Protein AF-0000000084518425 (afdb_homodimer)

Organism: Leptomonas pyrrhocoris (NCBI:txid157538)

Structure (mmCIF, N/CA/C/O backbone):
data_AF-0000000084518425-model_v1
#
loop_
_entity.id
_entity.type
_entity.pdbx_description
1 polymer 'Putative COP1-associated protein'
#
loop_
_atom_site.group_PDB
_atom_site.id
_atom_site.type_symbol
_atom_site.label_atom_id
_atom_site.label_alt_id
_atom_site.label_comp_id
_atom_site.label_asym_id
_atom_site.label_entity_id
_atom_site.label_seq_id
_atom_site.pdbx_PDB_ins_code
_atom_site.Cartn_x
_atom_site.Cartn_y
_atom_site.Cartn_z
_atom_site.occupancy
_atom_site.B_iso_or_equiv
_atom_site.auth_seq_id
_atom_site.auth_comp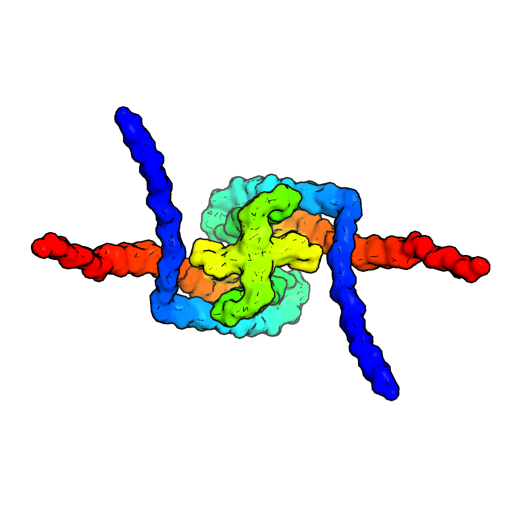_id
_atom_site.auth_asym_id
_atom_site.auth_atom_id
_atom_site.pdbx_PDB_model_num
ATOM 1 N N . MET A 1 1 ? 17.859 14.891 47.188 1 32.34 1 MET A N 1
ATOM 2 C CA . MET A 1 1 ? 18.016 13.875 46.156 1 32.34 1 MET A CA 1
ATOM 3 C C . MET A 1 1 ? 17.266 14.258 44.875 1 32.34 1 MET A C 1
ATOM 5 O O . MET A 1 1 ? 16.047 14.344 44.875 1 32.34 1 MET A O 1
ATOM 9 N N . ASN A 1 2 ? 17.797 15.227 44.094 1 36.03 2 ASN A N 1
ATOM 10 C CA . ASN A 1 2 ? 17.344 15.734 42.812 1 36.03 2 ASN A CA 1
ATOM 11 C C . ASN A 1 2 ? 17.094 14.609 41.812 1 36.03 2 ASN A C 1
ATOM 13 O O . ASN A 1 2 ? 18 13.867 41.438 1 36.03 2 ASN A O 1
ATOM 17 N N . VAL A 1 3 ? 15.984 13.906 41.875 1 38.41 3 VAL A N 1
ATOM 18 C CA . VAL A 1 3 ? 15.539 12.992 40.844 1 38.41 3 VAL A CA 1
ATOM 19 C C . VAL A 1 3 ? 15.781 13.625 39.469 1 38.41 3 VAL A C 1
ATOM 21 O O . VAL A 1 3 ? 15.141 14.617 39.125 1 38.41 3 VAL A O 1
ATOM 24 N N . GLY A 1 4 ? 17.031 13.758 39.062 1 36.16 4 GLY A N 1
ATOM 25 C CA . GLY A 1 4 ? 17.344 14.172 37.688 1 36.16 4 GLY A CA 1
ATOM 26 C C . GLY A 1 4 ? 16.391 13.594 36.656 1 36.16 4 GLY A C 1
ATOM 27 O O . GLY A 1 4 ? 16.141 12.391 36.656 1 36.16 4 GLY A O 1
ATOM 28 N N . ASN A 1 5 ? 15.375 14.281 36.344 1 40.94 5 ASN A N 1
ATOM 29 C CA . ASN A 1 5 ? 14.57 13.977 35.156 1 40.94 5 ASN A CA 1
ATOM 30 C C . ASN A 1 5 ? 15.422 13.453 34 1 40.94 5 ASN A C 1
ATOM 32 O O . ASN A 1 5 ? 16.172 14.203 33.406 1 40.94 5 ASN A O 1
ATOM 36 N N . ALA A 1 6 ? 16.062 12.297 34.219 1 40.22 6 ALA A N 1
ATOM 37 C CA . ALA A 1 6 ? 16.703 11.703 33.062 1 40.22 6 ALA A CA 1
ATOM 38 C C . ALA A 1 6 ? 15.891 11.969 31.797 1 40.22 6 ALA A C 1
ATOM 40 O O . ALA A 1 6 ? 14.797 11.422 31.625 1 40.22 6 ALA A O 1
ATOM 41 N N . ALA A 1 7 ? 15.898 13.141 31.281 1 39.94 7 ALA A N 1
ATOM 42 C CA . ALA A 1 7 ? 15.398 13.5 29.953 1 39.94 7 ALA A CA 1
ATOM 43 C C . ALA A 1 7 ? 15.547 12.328 28.984 1 39.94 7 ALA A C 1
ATOM 45 O O . ALA A 1 7 ? 16.609 11.703 28.922 1 39.94 7 ALA A O 1
A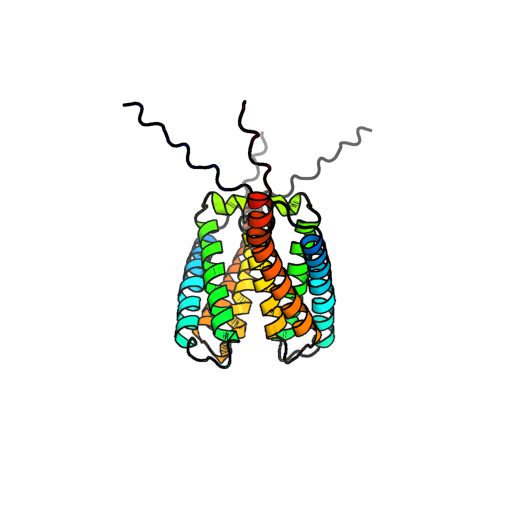TOM 46 N N . ALA A 1 8 ? 14.547 11.508 28.719 1 41.47 8 ALA A N 1
ATOM 47 C CA . ALA A 1 8 ? 14.523 10.492 27.688 1 41.47 8 ALA A CA 1
ATOM 48 C C . ALA A 1 8 ? 15.469 10.852 26.531 1 41.47 8 ALA A C 1
ATOM 50 O O . ALA A 1 8 ? 15.492 12 26.078 1 41.47 8 ALA A O 1
ATOM 51 N N . ALA A 1 9 ? 16.688 10.234 26.453 1 42.03 9 ALA A N 1
ATOM 52 C CA . ALA A 1 9 ? 17.594 10.398 25.328 1 42.03 9 ALA A CA 1
ATOM 53 C C . ALA A 1 9 ? 16.828 10.719 24.047 1 42.03 9 ALA A C 1
ATOM 55 O O . ALA A 1 9 ? 15.773 10.133 23.781 1 42.03 9 ALA A O 1
ATOM 56 N N . PRO A 1 10 ? 16.922 11.891 23.5 1 42.72 10 PRO A N 1
ATOM 57 C CA . PRO A 1 10 ? 16.219 12.242 22.266 1 42.72 10 PRO A CA 1
ATOM 58 C C . PRO A 1 10 ? 16.094 11.07 21.297 1 42.72 10 PRO A C 1
ATOM 60 O O . PRO A 1 10 ? 17.047 10.281 21.156 1 42.72 10 PRO A O 1
ATOM 63 N N . ALA A 1 11 ? 14.969 10.469 21.062 1 45.22 11 ALA A N 1
ATOM 64 C CA . ALA A 1 11 ? 14.742 9.516 19.984 1 45.22 11 ALA A CA 1
ATOM 65 C C . ALA A 1 11 ? 15.758 9.711 18.859 1 45.22 11 ALA A C 1
ATOM 67 O O . ALA A 1 11 ? 16.016 10.844 18.438 1 45.22 11 ALA A O 1
ATOM 68 N N . ALA A 1 12 ? 16.812 9.023 18.703 1 46.03 12 ALA A N 1
ATOM 69 C CA . ALA A 1 12 ? 17.906 9.094 17.734 1 46.03 12 ALA A CA 1
ATOM 70 C C . ALA A 1 12 ? 17.422 9.648 16.406 1 46.03 12 ALA A C 1
ATOM 72 O O . ALA A 1 12 ? 16.406 9.188 15.867 1 46.03 12 ALA A O 1
ATOM 73 N N . ALA A 1 13 ? 17.547 10.867 16.047 1 51.75 13 ALA A N 1
ATOM 74 C CA . ALA A 1 13 ? 17.25 11.625 14.844 1 51.75 13 ALA A CA 1
ATOM 75 C C . ALA A 1 13 ? 17.547 10.805 13.594 1 51.75 13 ALA A C 1
ATOM 77 O O . ALA A 1 13 ? 18.547 10.086 13.539 1 51.75 13 ALA A O 1
ATOM 78 N N . PRO A 1 14 ? 16.516 10.344 12.773 1 56.84 14 PRO A N 1
ATOM 79 C CA . PRO A 1 14 ? 16.828 9.602 11.555 1 56.84 14 PRO A CA 1
ATOM 80 C C . PRO A 1 14 ? 18.062 10.141 10.828 1 56.84 14 PRO A C 1
ATOM 82 O O . PRO A 1 14 ? 18.25 11.359 10.75 1 56.84 14 PRO A O 1
ATOM 85 N N . GLN A 1 15 ? 19.094 9.32 10.758 1 66.5 15 GLN A N 1
ATOM 86 C CA . GLN A 1 15 ? 20.359 9.648 10.102 1 66.5 15 GLN A CA 1
ATOM 87 C C . GLN A 1 15 ? 20.156 9.891 8.609 1 66.5 15 GLN A C 1
ATOM 89 O O . GLN A 1 15 ? 19.234 9.336 8.008 1 66.5 15 GLN A O 1
ATOM 94 N N . GLU A 1 16 ? 20.812 10.883 8.062 1 81.81 16 GLU A N 1
ATOM 95 C CA . GLU A 1 16 ? 20.797 11.141 6.625 1 81.81 16 GLU A CA 1
ATOM 96 C C . GLU A 1 16 ? 21.281 9.922 5.844 1 81.81 16 GLU A C 1
ATOM 98 O O . GLU A 1 16 ? 22.219 9.234 6.277 1 81.81 16 GLU A O 1
ATOM 103 N N . ARG A 1 17 ? 20.688 9.562 4.75 1 85 17 ARG A N 1
ATOM 104 C CA . ARG A 1 17 ? 21.062 8.445 3.885 1 85 17 ARG A CA 1
ATOM 105 C C . ARG A 1 17 ? 22.422 8.672 3.252 1 85 17 ARG A C 1
ATOM 107 O O . ARG A 1 17 ? 22.781 9.805 2.908 1 85 17 ARG A O 1
ATOM 114 N N . SER A 1 18 ? 23.094 7.633 3.113 1 90.06 18 SER A N 1
ATOM 115 C CA . SER A 1 18 ? 24.344 7.691 2.348 1 90.06 18 SER A CA 1
ATOM 116 C C . SER A 1 18 ? 24.062 7.996 0.878 1 90.06 18 SER A C 1
ATOM 118 O O . SER A 1 18 ? 22.953 7.797 0.392 1 90.06 18 SER A O 1
ATOM 120 N N . ARG A 1 19 ? 25.094 8.445 0.246 1 91.56 19 ARG A N 1
ATOM 121 C CA . ARG A 1 19 ? 24.969 8.773 -1.171 1 91.56 19 ARG A CA 1
ATOM 122 C C . ARG A 1 19 ? 24.594 7.535 -1.988 1 91.56 19 ARG A C 1
ATOM 124 O O . ARG A 1 19 ? 23.797 7.621 -2.922 1 91.56 19 ARG A O 1
ATOM 131 N N . VAL A 1 20 ? 25.203 6.41 -1.72 1 93.5 20 VAL A N 1
ATOM 132 C CA . VAL A 1 20 ? 24.969 5.176 -2.459 1 93.5 20 VAL A CA 1
ATOM 133 C C . VAL A 1 20 ? 23.5 4.758 -2.318 1 93.5 20 VAL A C 1
ATOM 135 O O . VAL A 1 20 ? 22.844 4.422 -3.309 1 93.5 20 VAL A O 1
ATOM 138 N N . VAL A 1 21 ? 23.031 4.863 -1.122 1 95.25 21 VAL A N 1
ATOM 139 C CA . VAL A 1 21 ? 21.656 4.434 -0.877 1 95.25 21 VAL A CA 1
ATOM 140 C C . VAL A 1 21 ? 20.688 5.402 -1.539 1 95.25 21 VAL A C 1
ATOM 142 O O . VAL A 1 21 ? 19.641 4.992 -2.061 1 95.25 21 VAL A O 1
ATOM 145 N N . ARG A 1 22 ? 21.047 6.66 -1.58 1 95.19 22 ARG A N 1
ATOM 146 C CA . ARG A 1 22 ? 20.203 7.641 -2.264 1 95.19 22 ARG A CA 1
ATOM 147 C C . ARG A 1 22 ? 20.078 7.312 -3.746 1 95.19 22 ARG A C 1
ATOM 149 O O . ARG A 1 22 ? 18.984 7.367 -4.309 1 95.19 22 ARG A O 1
ATOM 156 N N . ILE A 1 23 ? 21.141 6.996 -4.312 1 97.12 23 ILE A N 1
ATOM 157 C CA . ILE A 1 23 ? 21.141 6.656 -5.73 1 97.12 23 ILE A CA 1
ATOM 158 C C . ILE A 1 23 ? 20.359 5.363 -5.953 1 97.12 23 ILE A C 1
ATOM 160 O O . ILE A 1 23 ? 19.578 5.258 -6.902 1 97.12 23 ILE A O 1
ATOM 164 N N . LEU A 1 24 ? 20.516 4.375 -5.047 1 98.06 24 LEU A N 1
ATOM 165 C CA . LEU A 1 24 ? 19.797 3.111 -5.156 1 98.06 24 LEU A CA 1
ATOM 166 C C . LEU A 1 24 ? 18.281 3.338 -5.098 1 98.06 24 LEU A C 1
ATOM 168 O O . LEU A 1 24 ? 17.531 2.719 -5.852 1 98.06 24 LEU A O 1
ATOM 172 N N . VAL A 1 25 ? 17.953 4.207 -4.262 1 98 25 VAL A N 1
ATOM 173 C CA . VAL A 1 25 ? 16.516 4.473 -4.09 1 98 25 VAL A CA 1
ATOM 174 C C . VAL A 1 25 ? 15.977 5.184 -5.328 1 98 25 VAL A C 1
ATOM 176 O O . VAL A 1 25 ? 14.883 4.863 -5.809 1 98 25 VAL A O 1
ATOM 179 N N . LEU A 1 26 ? 16.703 6.109 -5.859 1 98 26 LEU A N 1
ATOM 180 C CA . LEU A 1 26 ? 16.281 6.809 -7.066 1 98 26 LEU A CA 1
ATOM 181 C C . LEU A 1 26 ? 16.156 5.844 -8.242 1 98 26 LEU A C 1
ATOM 183 O O . LEU A 1 26 ? 15.188 5.91 -9 1 98 26 LEU A O 1
ATOM 187 N N . VAL A 1 27 ? 17.062 4.996 -8.383 1 98.56 27 VAL A N 1
ATOM 188 C CA . VAL A 1 27 ? 17.016 3.982 -9.43 1 98.56 27 VAL A CA 1
ATOM 189 C C . VAL A 1 27 ? 15.82 3.068 -9.211 1 98.56 27 VAL A C 1
ATOM 191 O O . VAL A 1 27 ? 15.141 2.688 -10.172 1 98.56 27 VAL A O 1
ATOM 194 N N . ASP A 1 28 ? 15.594 2.744 -7.957 1 98.75 28 ASP A N 1
ATOM 195 C CA . ASP A 1 28 ? 14.453 1.887 -7.625 1 98.75 28 ASP A CA 1
ATOM 196 C C . ASP A 1 28 ? 13.141 2.51 -8.094 1 98.75 28 ASP A C 1
ATOM 198 O O . ASP A 1 28 ? 12.258 1.809 -8.586 1 98.75 28 ASP A O 1
ATOM 202 N N . CYS A 1 29 ? 13.008 3.818 -7.914 1 98.56 29 CYS A N 1
ATOM 203 C CA . CYS A 1 29 ? 11.82 4.523 -8.383 1 98.56 29 CYS A CA 1
ATOM 204 C C . CYS A 1 29 ? 11.602 4.297 -9.875 1 98.56 29 CYS A C 1
ATOM 206 O O . CYS A 1 29 ? 10.516 3.908 -10.297 1 98.56 29 CYS A O 1
ATOM 208 N N . ALA A 1 30 ? 12.625 4.461 -10.602 1 98.56 30 ALA A N 1
ATOM 209 C CA . ALA A 1 30 ? 12.555 4.289 -12.055 1 98.56 30 ALA A CA 1
ATOM 210 C C . ALA A 1 30 ? 12.273 2.834 -12.422 1 98.56 30 ALA A C 1
ATOM 212 O O . ALA A 1 30 ? 11.461 2.557 -13.305 1 98.56 30 ALA A O 1
ATOM 213 N N . VAL A 1 31 ? 12.914 1.944 -11.773 1 98.56 31 VAL A N 1
ATOM 214 C CA . VAL A 1 31 ? 12.773 0.517 -12.039 1 98.56 31 VAL A CA 1
ATOM 215 C C . VAL A 1 31 ? 11.328 0.08 -11.805 1 98.56 31 VAL A C 1
ATOM 217 O O . VAL A 1 31 ? 10.742 -0.614 -12.641 1 98.56 31 VAL A O 1
ATOM 220 N N . LEU A 1 32 ? 10.758 0.517 -10.711 1 98.5 32 LEU A N 1
ATOM 221 C CA . LEU A 1 32 ? 9.391 0.116 -10.398 1 98.5 32 LEU A CA 1
ATOM 222 C C . LEU A 1 32 ? 8.422 0.629 -11.453 1 98.5 32 LEU A C 1
ATOM 224 O O . LEU A 1 32 ? 7.555 -0.114 -11.914 1 98.5 32 LEU A O 1
ATOM 228 N N . VAL A 1 33 ? 8.602 1.804 -11.914 1 98.12 33 VAL A N 1
ATOM 229 C CA . VAL A 1 33 ? 7.676 2.406 -12.867 1 98.12 33 VAL A CA 1
ATOM 230 C C . VAL A 1 33 ? 7.879 1.781 -14.242 1 98.12 33 VAL A C 1
ATOM 232 O O . VAL A 1 33 ? 6.918 1.336 -14.875 1 98.12 33 VAL A O 1
ATOM 235 N N . ILE A 1 34 ? 9.133 1.699 -14.68 1 98.06 34 ILE A N 1
ATOM 236 C CA . ILE A 1 34 ? 9.438 1.24 -16.031 1 98.06 34 ILE A CA 1
ATOM 237 C C . ILE A 1 34 ? 9.164 -0.258 -16.141 1 98.06 34 ILE A C 1
ATOM 239 O O . ILE A 1 34 ? 8.461 -0.701 -17.047 1 98.06 34 ILE A O 1
ATOM 243 N N . PHE A 1 35 ? 9.648 -1.039 -15.195 1 97.19 35 PHE A N 1
ATOM 244 C CA . PHE A 1 35 ? 9.477 -2.484 -15.258 1 97.19 35 PHE A CA 1
ATOM 245 C C . PHE A 1 35 ? 8.016 -2.865 -15.008 1 97.19 35 PHE A C 1
ATOM 247 O O . PHE A 1 35 ? 7.52 -3.836 -15.57 1 97.19 35 PHE A O 1
ATOM 254 N N . GLY A 1 36 ? 7.375 -2.125 -14.102 1 95.56 36 GLY A N 1
ATOM 255 C CA . GLY A 1 36 ? 5.945 -2.342 -13.938 1 95.56 36 GLY A CA 1
ATOM 256 C C . GLY A 1 36 ? 5.156 -2.1 -15.211 1 95.56 36 GLY A C 1
ATOM 257 O O . GLY A 1 36 ? 4.277 -2.891 -15.555 1 95.56 36 GLY A O 1
ATOM 258 N N . PHE A 1 37 ? 5.5 -1.09 -15.883 1 95.12 37 PHE A N 1
ATOM 259 C CA . PHE A 1 37 ? 4.812 -0.743 -17.125 1 95.12 37 PHE A CA 1
ATOM 260 C C . PHE A 1 37 ? 5.051 -1.806 -18.188 1 95.12 37 PHE A C 1
ATOM 262 O O . PHE A 1 37 ? 4.125 -2.195 -18.906 1 95.12 37 PHE A O 1
ATOM 269 N N . ILE A 1 38 ? 6.203 -2.23 -18.344 1 94.38 38 ILE A N 1
ATOM 270 C CA . ILE A 1 38 ? 6.535 -3.27 -19.312 1 94.38 38 ILE A CA 1
ATOM 271 C C . ILE A 1 38 ? 5.766 -4.547 -18.984 1 94.38 38 ILE A C 1
ATOM 273 O O . ILE A 1 38 ? 5.203 -5.188 -19.875 1 94.38 38 ILE A O 1
ATOM 277 N N . ALA A 1 39 ? 5.797 -4.875 -17.656 1 91.62 39 ALA A N 1
ATOM 278 C CA . ALA A 1 39 ? 5.047 -6.055 -17.234 1 91.62 39 ALA A CA 1
ATOM 279 C C . ALA A 1 39 ? 3.562 -5.906 -17.547 1 91.62 39 ALA A C 1
ATOM 281 O O . ALA A 1 39 ? 2.898 -6.879 -17.922 1 91.62 39 ALA A O 1
ATOM 282 N N . PHE A 1 40 ? 3.109 -4.754 -17.453 1 90.25 40 PHE A N 1
ATOM 283 C CA . PHE A 1 40 ? 1.702 -4.484 -17.734 1 90.25 40 PHE A CA 1
ATOM 284 C C . PHE A 1 40 ? 1.396 -4.656 -19.219 1 90.25 40 PHE A C 1
ATOM 286 O O . PHE A 1 40 ? 0.474 -5.387 -19.578 1 90.25 40 PHE A O 1
ATOM 293 N N . ILE A 1 41 ? 2.113 -4.066 -20.062 1 89.38 41 ILE A N 1
ATOM 294 C CA . ILE A 1 41 ? 1.878 -4.09 -21.5 1 89.38 41 ILE A CA 1
ATOM 295 C C . ILE A 1 41 ? 2.043 -5.516 -22.031 1 89.38 41 ILE A C 1
ATOM 297 O O . ILE A 1 41 ? 1.296 -5.945 -22.906 1 89.38 41 ILE A O 1
ATOM 301 N N . GLY A 1 42 ? 3 -6.203 -21.5 1 86.75 42 GLY A N 1
ATOM 302 C CA . GLY A 1 42 ? 3.285 -7.555 -21.953 1 86.75 42 GLY A CA 1
ATOM 303 C C . GLY A 1 42 ? 2.203 -8.547 -21.578 1 86.75 42 GLY A C 1
ATOM 304 O O . GLY A 1 42 ? 2.145 -9.648 -22.141 1 86.75 42 GLY A O 1
ATOM 305 N N . ASN A 1 43 ? 1.372 -8.133 -20.594 1 82.31 43 ASN A N 1
ATOM 306 C CA . ASN A 1 43 ? 0.369 -9.086 -20.109 1 82.31 43 ASN A CA 1
ATOM 307 C C . ASN A 1 43 ? -1.039 -8.5 -20.203 1 82.31 43 ASN A C 1
ATOM 309 O O . ASN A 1 43 ? -1.962 -8.992 -19.547 1 82.31 43 ASN A O 1
ATOM 313 N N . LEU A 1 44 ? -1.173 -7.477 -20.906 1 75.06 44 LEU A N 1
ATOM 314 C CA . LEU A 1 44 ? -2.441 -6.77 -21.031 1 75.06 44 LEU A CA 1
ATOM 315 C C . LEU A 1 44 ? -3.494 -7.656 -21.703 1 75.06 44 LEU A C 1
ATOM 317 O O . LEU A 1 44 ? -4.672 -7.594 -21.344 1 75.06 44 LEU A O 1
ATOM 321 N N . LEU A 1 45 ? -3.012 -8.516 -22.469 1 68.75 45 LEU A N 1
ATOM 322 C CA . LEU A 1 45 ? -3.951 -9.289 -23.266 1 68.75 45 LEU A CA 1
ATOM 323 C C . LEU A 1 45 ? -4.297 -10.602 -22.578 1 68.75 45 LEU A C 1
ATOM 325 O O . LEU A 1 45 ? -5.078 -11.398 -23.109 1 68.75 45 LEU A O 1
ATOM 329 N N . ASN A 1 46 ? -3.648 -10.828 -21.531 1 68.25 46 ASN A N 1
ATOM 330 C CA . ASN A 1 46 ? -4.043 -12.023 -20.797 1 68.25 46 ASN A CA 1
ATOM 331 C C . ASN A 1 46 ? -5.316 -11.797 -19.984 1 68.25 46 ASN A C 1
ATOM 333 O O . ASN A 1 46 ? -5.289 -11.836 -18.75 1 68.25 46 ASN A O 1
ATOM 337 N N . PHE A 1 47 ? -6.402 -11.68 -20.625 1 61.06 47 PHE A N 1
ATOM 338 C CA . PHE A 1 47 ? -7.691 -11.273 -20.094 1 61.06 47 PHE A CA 1
ATOM 339 C C . PHE A 1 47 ? -8.18 -12.266 -19.047 1 61.06 47 PHE A C 1
ATOM 341 O O . PHE A 1 47 ? -8.922 -11.906 -18.125 1 61.06 47 PHE A O 1
ATOM 348 N N . PHE A 1 48 ? -7.719 -13.461 -19.172 1 63.12 48 PHE A N 1
ATOM 349 C CA . PHE A 1 48 ? -8.289 -14.477 -18.297 1 63.12 48 PHE A CA 1
ATOM 350 C C . PHE A 1 48 ? -7.57 -14.5 -16.953 1 63.12 48 PHE A C 1
ATOM 352 O O . PHE A 1 48 ? -8.086 -15.047 -15.977 1 63.12 48 PHE A O 1
ATOM 359 N N . ASP A 1 49 ? -6.414 -14 -16.875 1 69.69 49 ASP A N 1
ATOM 360 C CA . ASP A 1 49 ? -5.715 -13.891 -15.602 1 69.69 49 ASP A CA 1
ATOM 361 C C . ASP A 1 49 ? -5.285 -12.445 -15.336 1 69.69 49 ASP A C 1
ATOM 363 O O . ASP A 1 49 ? -4.242 -12 -15.82 1 69.69 49 ASP A O 1
ATOM 367 N N . LEU A 1 50 ? -6.152 -11.742 -14.609 1 73.25 50 LEU A N 1
ATOM 368 C CA . LEU A 1 50 ? -5.938 -10.312 -14.391 1 73.25 50 LEU A CA 1
ATOM 369 C C . LEU A 1 50 ? -4.992 -10.078 -13.219 1 73.25 50 LEU A C 1
ATOM 371 O O . LEU A 1 50 ? -4.676 -8.93 -12.891 1 73.25 50 LEU A O 1
ATOM 375 N N . THR A 1 51 ? -4.438 -11.133 -12.789 1 76.38 51 THR A N 1
ATOM 376 C CA . THR A 1 51 ? -3.576 -10.992 -11.617 1 76.38 51 THR A CA 1
ATOM 377 C C . THR A 1 51 ? -2.303 -10.227 -11.969 1 76.38 51 THR A C 1
ATOM 379 O O . THR A 1 51 ? -1.943 -9.266 -11.289 1 76.38 51 THR A O 1
ATOM 382 N N . VAL A 1 52 ? -1.755 -10.547 -13.141 1 82.19 52 VAL A N 1
ATOM 383 C CA . VAL A 1 52 ? -0.469 -9.969 -13.516 1 82.19 52 VAL A CA 1
ATOM 384 C C . VAL A 1 52 ? -0.651 -8.508 -13.891 1 82.19 52 VAL A C 1
ATOM 386 O O . VAL A 1 52 ? 0.032 -7.629 -13.352 1 82.19 52 VAL A O 1
ATOM 389 N N . PRO A 1 53 ? -1.604 -8.211 -14.711 1 85.06 53 PRO A N 1
ATOM 390 C CA . PRO A 1 53 ? -1.749 -6.797 -15.062 1 85.06 53 PRO A CA 1
ATOM 391 C C . PRO A 1 53 ? -2.113 -5.926 -13.859 1 85.06 53 PRO A C 1
ATOM 393 O O . PRO A 1 53 ? -1.681 -4.773 -13.773 1 85.06 53 PRO A O 1
ATOM 396 N N . VAL A 1 54 ? -2.859 -6.441 -13.023 1 84.56 54 VAL A N 1
ATOM 397 C CA . VAL A 1 54 ? -3.275 -5.672 -11.852 1 84.56 54 VAL A CA 1
ATOM 398 C C . VAL A 1 54 ? -2.07 -5.395 -10.961 1 84.56 54 VAL A C 1
ATOM 400 O O . VAL A 1 54 ? -1.832 -4.25 -10.562 1 84.56 54 VAL A O 1
ATOM 403 N N . LEU A 1 55 ? -1.315 -6.348 -10.688 1 87.94 55 LEU A N 1
ATOM 404 C CA . LEU A 1 55 ? -0.148 -6.168 -9.828 1 87.94 55 LEU A CA 1
ATOM 405 C C . LEU A 1 55 ? 0.89 -5.277 -10.5 1 87.94 55 LEU A C 1
ATOM 407 O O . LEU A 1 55 ? 1.59 -4.516 -9.836 1 87.94 55 LEU A O 1
ATOM 411 N N . ALA A 1 56 ? 0.91 -5.395 -11.812 1 91.62 56 ALA A N 1
ATOM 412 C CA . ALA A 1 56 ? 1.824 -4.543 -12.57 1 91.62 56 ALA A CA 1
ATOM 413 C C . ALA A 1 56 ? 1.42 -3.076 -12.469 1 91.62 56 ALA A C 1
ATOM 415 O O . ALA A 1 56 ? 2.275 -2.197 -12.336 1 91.62 56 ALA A O 1
ATOM 416 N N . ILE A 1 57 ? 0.153 -2.861 -12.547 1 92.75 57 ILE A N 1
ATOM 417 C CA . ILE A 1 57 ? -0.341 -1.499 -12.383 1 92.75 57 ILE A CA 1
ATOM 418 C C . ILE A 1 57 ? 0.004 -0.986 -10.984 1 92.75 57 ILE A C 1
ATOM 420 O O . ILE A 1 57 ? 0.416 0.165 -10.828 1 92.75 57 ILE A O 1
ATOM 424 N N . TYR A 1 58 ? -0.198 -1.778 -10.023 1 94.88 58 TYR A N 1
ATOM 425 C CA . TYR A 1 58 ? 0.148 -1.387 -8.656 1 94.88 58 TYR A CA 1
ATOM 426 C C . TYR A 1 58 ? 1.625 -1.026 -8.555 1 94.88 58 TYR A C 1
ATOM 428 O O . TYR A 1 58 ? 1.984 -0.032 -7.918 1 94.88 58 TYR A O 1
ATOM 436 N N . MET A 1 59 ? 2.439 -1.851 -9.133 1 95.81 59 MET A N 1
ATOM 437 C CA . MET A 1 59 ? 3.871 -1.57 -9.102 1 95.81 59 MET A CA 1
ATOM 438 C C . MET A 1 59 ? 4.168 -0.193 -9.688 1 95.81 59 MET A C 1
ATOM 440 O O . MET A 1 59 ? 4.977 0.557 -9.133 1 95.81 59 MET A O 1
ATOM 444 N N . CYS A 1 60 ? 3.477 0.18 -10.766 1 96.56 60 CYS A N 1
ATOM 445 C CA . CYS A 1 60 ? 3.656 1.481 -11.398 1 96.56 60 CYS A CA 1
ATOM 446 C C . CYS A 1 60 ? 3.188 2.604 -10.477 1 96.56 60 CYS A C 1
ATOM 448 O O . CYS A 1 60 ? 3.924 3.561 -10.234 1 96.56 60 CYS A O 1
ATOM 450 N N . ILE A 1 61 ? 2.035 2.455 -9.969 1 96.56 61 ILE A N 1
ATOM 451 C CA . ILE A 1 61 ? 1.439 3.479 -9.117 1 96.56 61 ILE A CA 1
ATOM 452 C C . ILE A 1 61 ? 2.303 3.686 -7.879 1 96.56 61 ILE A C 1
ATOM 454 O O . ILE A 1 61 ? 2.631 4.82 -7.523 1 96.56 61 ILE A O 1
ATOM 458 N N . PHE A 1 62 ? 2.73 2.645 -7.258 1 97.69 62 PHE A N 1
ATOM 459 C CA . PHE A 1 62 ? 3.533 2.746 -6.047 1 97.69 62 PHE A CA 1
ATOM 460 C C . PHE A 1 62 ? 4.918 3.303 -6.359 1 97.69 62 PHE A C 1
ATOM 462 O O . PHE A 1 62 ? 5.504 4.02 -5.547 1 97.69 62 PHE A O 1
ATOM 469 N N . GLY A 1 63 ? 5.438 2.947 -7.551 1 98.31 63 GLY A N 1
ATOM 470 C CA . GLY A 1 63 ? 6.664 3.586 -7.996 1 98.31 63 GLY A CA 1
ATOM 471 C C . GLY A 1 63 ? 6.543 5.09 -8.133 1 98.31 63 GLY A C 1
ATOM 472 O O . GLY A 1 63 ? 7.457 5.828 -7.762 1 98.31 63 GLY A O 1
ATOM 473 N N . LEU A 1 64 ? 5.445 5.539 -8.625 1 98 64 LEU A N 1
ATOM 474 C CA . LEU A 1 64 ? 5.195 6.969 -8.781 1 98 64 LEU A CA 1
ATOM 475 C C . LEU A 1 64 ? 5.051 7.648 -7.426 1 98 64 LEU A C 1
ATOM 477 O O . LEU A 1 64 ? 5.527 8.766 -7.234 1 98 64 LEU A O 1
ATOM 481 N N . VAL A 1 65 ? 4.355 7.008 -6.504 1 97.56 65 VAL A N 1
ATOM 482 C CA . VAL A 1 65 ? 4.23 7.535 -5.148 1 97.56 65 VAL A CA 1
ATOM 483 C C . VAL A 1 65 ? 5.617 7.684 -4.523 1 97.56 65 VAL A C 1
ATOM 485 O O . VAL A 1 65 ? 5.934 8.719 -3.938 1 97.56 65 VAL A O 1
ATOM 488 N N . LEU A 1 66 ? 6.441 6.664 -4.668 1 98.44 66 LEU A N 1
ATOM 489 C CA . LEU A 1 66 ? 7.797 6.719 -4.141 1 98.44 66 LEU A CA 1
ATOM 490 C C . LEU A 1 66 ? 8.594 7.836 -4.797 1 98.44 66 LEU A C 1
ATOM 492 O O . LEU A 1 66 ? 9.352 8.539 -4.129 1 98.44 66 LEU A O 1
ATOM 496 N N . THR A 1 67 ? 8.391 8.016 -6.098 1 98.19 67 THR A N 1
ATOM 497 C CA . THR A 1 67 ? 9.047 9.094 -6.828 1 98.19 67 THR A CA 1
ATOM 498 C C . THR A 1 67 ? 8.648 10.453 -6.27 1 98.19 67 THR A C 1
ATOM 500 O O . THR A 1 67 ? 9.5 11.32 -6.051 1 98.19 67 THR A O 1
ATOM 503 N N . SER A 1 68 ? 7.395 10.578 -6.027 1 97.62 68 SER A N 1
ATOM 504 C CA . SER A 1 68 ? 6.906 11.844 -5.492 1 97.62 68 SER A CA 1
ATOM 505 C C . SER A 1 68 ? 7.535 12.156 -4.137 1 97.62 68 SER A C 1
ATOM 507 O O . SER A 1 68 ? 7.816 13.312 -3.828 1 97.62 68 SER A O 1
ATOM 509 N N . CYS A 1 69 ? 7.773 11.164 -3.379 1 97.38 69 CYS A N 1
ATOM 510 C CA . CYS A 1 69 ? 8.375 11.352 -2.062 1 97.38 69 CYS A CA 1
ATOM 511 C C . CYS A 1 69 ? 9.859 11.656 -2.18 1 97.38 69 CYS A C 1
ATOM 513 O O . CYS A 1 69 ? 10.383 12.516 -1.464 1 97.38 69 CYS A O 1
ATOM 515 N N . GLU A 1 70 ? 10.492 11.008 -3.061 1 96.56 70 GLU A N 1
ATOM 516 C CA . GLU A 1 70 ? 11.922 11.227 -3.264 1 96.56 70 GLU A CA 1
ATOM 517 C C . GLU A 1 70 ? 12.195 12.617 -3.816 1 96.56 70 GLU A C 1
ATOM 519 O O . GLU A 1 70 ? 13.242 13.203 -3.547 1 96.56 70 GLU A O 1
ATOM 524 N N . MET A 1 71 ? 11.289 13.062 -4.57 1 96.31 71 MET A N 1
ATOM 525 C CA . MET A 1 71 ? 11.414 14.406 -5.121 1 96.31 71 MET A CA 1
ATOM 526 C C . MET A 1 71 ? 10.93 15.453 -4.121 1 96.31 71 MET A C 1
ATOM 528 O O . MET A 1 71 ? 11 16.656 -4.391 1 96.31 71 MET A O 1
ATOM 532 N N . ASN A 1 72 ? 10.492 15.07 -3.072 1 95.38 72 ASN A N 1
ATOM 533 C CA . ASN A 1 72 ? 10.047 15.93 -1.98 1 95.38 72 ASN A CA 1
ATOM 534 C C . ASN A 1 72 ? 8.945 16.875 -2.43 1 95.38 72 ASN A C 1
ATOM 536 O O . ASN A 1 72 ? 8.977 18.078 -2.113 1 95.38 72 ASN A O 1
ATOM 540 N N . LEU A 1 73 ? 8.062 16.281 -3.174 1 95.81 73 LEU A N 1
ATOM 541 C CA . LEU A 1 73 ? 6.906 17.109 -3.537 1 95.81 73 LEU A CA 1
ATOM 542 C C . LEU A 1 73 ? 6.07 17.438 -2.309 1 95.81 73 LEU A C 1
ATOM 544 O O . LEU A 1 73 ? 5.898 16.609 -1.421 1 95.81 73 LEU A O 1
ATOM 548 N N . ALA A 1 74 ? 5.516 18.672 -2.189 1 94.62 74 ALA A N 1
ATOM 549 C CA . ALA A 1 74 ? 4.75 19.141 -1.04 1 94.62 74 ALA A CA 1
ATOM 550 C C . ALA A 1 74 ? 3.598 18.188 -0.724 1 94.62 74 ALA A C 1
ATOM 552 O O . ALA A 1 74 ? 3.391 17.812 0.433 1 94.62 74 ALA A O 1
ATOM 553 N N . ALA A 1 75 ? 2.867 17.719 -1.698 1 94.94 75 ALA A N 1
ATOM 554 C CA . ALA A 1 75 ? 1.73 16.812 -1.525 1 94.94 75 ALA A CA 1
ATOM 555 C C . ALA A 1 75 ? 2.172 15.484 -0.912 1 94.94 75 ALA A C 1
ATOM 557 O O . ALA A 1 75 ? 1.422 14.867 -0.155 1 94.94 75 ALA A O 1
ATOM 558 N N . SER A 1 76 ? 3.404 15.086 -1.169 1 96.44 76 SER A N 1
ATOM 559 C CA . SER A 1 76 ? 3.861 13.789 -0.682 1 96.44 76 SER A CA 1
ATOM 560 C C . SER A 1 76 ? 4.074 13.812 0.828 1 96.44 76 SER A C 1
ATOM 562 O O . SER A 1 76 ? 3.861 12.805 1.504 1 96.44 76 SER A O 1
ATOM 564 N N . LYS A 1 77 ? 4.422 14.961 1.336 1 95.38 77 LYS A N 1
ATOM 565 C CA . LYS A 1 77 ? 4.629 15.078 2.777 1 95.38 77 LYS A CA 1
ATOM 566 C C . LYS A 1 77 ? 3.301 15.055 3.527 1 95.38 77 LYS A C 1
ATOM 568 O O . LYS A 1 77 ? 3.215 14.516 4.633 1 95.38 77 LYS A O 1
ATOM 573 N N . THR A 1 78 ? 2.357 15.586 2.91 1 95.06 78 THR A N 1
ATOM 574 C CA . THR A 1 78 ? 1.032 15.672 3.514 1 95.06 78 THR A CA 1
ATOM 575 C C . THR A 1 78 ? 0.327 14.32 3.463 1 95.06 78 THR A C 1
ATOM 577 O O . THR A 1 78 ? -0.309 13.914 4.438 1 95.06 78 THR A O 1
ATOM 580 N N . TYR A 1 79 ? 0.538 13.562 2.379 1 96 79 TYR A N 1
ATOM 581 C CA . TYR A 1 79 ? -0.3 12.391 2.15 1 96 79 TYR A CA 1
ATOM 582 C C . TYR A 1 79 ? 0.47 11.102 2.434 1 96 79 TYR A C 1
ATOM 584 O O . TYR A 1 79 ? -0.129 10.055 2.668 1 96 79 TYR A O 1
ATOM 592 N N . PHE A 1 80 ? 1.83 11.234 2.404 1 97.38 80 PHE A N 1
ATOM 593 C CA . PHE A 1 80 ? 2.633 10.023 2.539 1 97.38 80 PHE A CA 1
ATOM 594 C C . PHE A 1 80 ? 3.766 10.234 3.537 1 97.38 80 PHE A C 1
ATOM 596 O O . PHE A 1 80 ? 4.926 9.953 3.232 1 97.38 80 PHE A O 1
ATOM 603 N N . GLY A 1 81 ? 3.41 10.617 4.684 1 96.5 81 GLY A N 1
ATOM 604 C CA . GLY A 1 81 ? 4.387 10.938 5.711 1 96.5 81 GLY A CA 1
ATOM 605 C C . GLY A 1 81 ? 5.262 9.758 6.09 1 96.5 81 GLY A C 1
ATOM 606 O O . GLY A 1 81 ? 6.457 9.914 6.34 1 96.5 81 GLY A O 1
ATOM 607 N N . ALA A 1 82 ? 4.699 8.57 6.105 1 96.38 82 ALA A N 1
ATOM 608 C CA . ALA A 1 82 ? 5.43 7.359 6.469 1 96.38 82 ALA A CA 1
ATOM 609 C C . ALA A 1 82 ? 6.602 7.117 5.523 1 96.38 82 ALA A C 1
ATOM 611 O O . ALA A 1 82 ? 7.648 6.605 5.934 1 96.38 82 ALA A O 1
ATOM 612 N N . LEU A 1 83 ? 6.457 7.559 4.289 1 97.31 83 LEU A N 1
ATOM 613 C CA . LEU A 1 83 ? 7.469 7.289 3.275 1 97.31 83 LEU A CA 1
ATOM 614 C C . LEU A 1 83 ? 8.625 8.273 3.389 1 97.31 83 LEU A C 1
ATOM 616 O O . LEU A 1 83 ? 9.68 8.078 2.773 1 97.31 83 LEU A O 1
ATOM 620 N N . HIS A 1 84 ? 8.469 9.273 4.211 1 96.06 84 HIS A N 1
ATOM 621 C CA . HIS A 1 84 ? 9.555 10.211 4.453 1 96.06 84 HIS A CA 1
ATOM 622 C C . HIS A 1 84 ? 10.375 9.805 5.672 1 96.06 84 HIS A C 1
ATOM 624 O O . HIS A 1 84 ? 11.352 10.469 6.023 1 96.06 84 HIS A O 1
ATOM 630 N N . GLU A 1 85 ? 9.93 8.664 6.254 1 94.44 85 GLU A N 1
ATOM 631 C CA . GLU A 1 85 ? 10.703 8.008 7.305 1 94.44 85 GLU A CA 1
ATOM 632 C C . GLU A 1 85 ? 11.406 6.762 6.77 1 94.44 85 GLU A C 1
ATOM 634 O O . GLU A 1 85 ? 10.867 6.059 5.914 1 94.44 85 GLU A O 1
ATOM 639 N N . TRP A 1 86 ? 12.516 6.535 7.32 1 93.38 86 TRP A N 1
ATOM 640 C CA . TRP A 1 86 ? 13.344 5.465 6.773 1 93.38 86 TRP A CA 1
ATOM 641 C C . TRP A 1 86 ? 12.641 4.117 6.898 1 93.38 86 TRP A C 1
ATOM 643 O O . TRP A 1 86 ? 12.688 3.299 5.977 1 93.38 86 TRP A O 1
ATOM 653 N N . LEU A 1 87 ? 12.031 3.871 7.992 1 94.06 87 LEU A N 1
ATOM 654 C CA . LEU A 1 87 ? 11.406 2.57 8.219 1 94.06 87 LEU A CA 1
ATOM 655 C C . LEU A 1 87 ? 10.195 2.387 7.316 1 94.06 87 LEU A C 1
ATOM 657 O O . LEU A 1 87 ? 10.023 1.328 6.707 1 94.06 87 LEU A O 1
ATOM 661 N N . GLY A 1 88 ? 9.359 3.389 7.23 1 96.06 88 GLY A N 1
ATOM 662 C CA . GLY A 1 88 ? 8.211 3.328 6.344 1 96.06 88 GLY A CA 1
ATOM 663 C C . GLY A 1 88 ? 8.586 3.15 4.887 1 96.06 88 GLY A C 1
ATOM 664 O O . GLY A 1 88 ? 7.957 2.375 4.164 1 96.06 88 GLY A O 1
ATOM 665 N N . GLU A 1 89 ? 9.57 3.811 4.543 1 97.56 89 GLU A N 1
ATOM 666 C CA . GLU A 1 89 ? 10.047 3.734 3.164 1 97.56 89 GLU A CA 1
ATOM 667 C C . GLU A 1 89 ? 10.578 2.342 2.84 1 97.56 89 GLU A C 1
ATOM 669 O O . GLU A 1 89 ? 10.234 1.766 1.807 1 97.56 89 GLU A O 1
ATOM 674 N N . ALA A 1 90 ? 11.367 1.865 3.727 1 97.31 90 ALA A N 1
ATOM 675 C CA . ALA A 1 90 ? 11.977 0.551 3.523 1 97.31 90 ALA A CA 1
ATOM 676 C C . ALA A 1 90 ? 10.906 -0.54 3.463 1 97.31 90 ALA A C 1
ATOM 678 O O . ALA A 1 90 ? 10.922 -1.38 2.561 1 97.31 90 ALA A O 1
ATOM 679 N N . VAL A 1 91 ? 9.992 -0.515 4.383 1 95.75 91 VAL A N 1
ATOM 680 C CA . VAL A 1 91 ? 8.906 -1.489 4.422 1 95.75 91 VAL A CA 1
ATOM 681 C C . VAL A 1 91 ? 8.078 -1.396 3.143 1 95.75 91 VAL A C 1
ATOM 683 O O . VAL A 1 91 ? 7.676 -2.416 2.58 1 95.75 91 VAL A O 1
ATOM 686 N N . PHE A 1 92 ? 7.91 -0.203 2.73 1 97.94 92 PHE A N 1
ATOM 687 C CA . PHE A 1 92 ? 7.148 0.028 1.509 1 97.94 92 PHE A CA 1
ATOM 688 C C . PHE A 1 92 ? 7.859 -0.571 0.303 1 97.94 92 PHE A C 1
ATOM 690 O O . PHE A 1 92 ? 7.234 -1.232 -0.529 1 97.94 92 PHE A O 1
ATOM 697 N N . MET A 1 93 ? 9.117 -0.37 0.214 1 98.25 93 MET A N 1
ATOM 698 C CA . MET A 1 93 ? 9.883 -0.903 -0.909 1 98.25 93 MET A CA 1
ATOM 699 C C . MET A 1 93 ? 9.883 -2.428 -0.895 1 98.25 93 MET A C 1
ATOM 701 O O . MET A 1 93 ? 9.758 -3.062 -1.943 1 98.25 93 MET A O 1
ATOM 705 N N . ILE A 1 94 ? 10.008 -2.969 0.206 1 96.81 94 ILE A N 1
ATOM 706 C CA . ILE A 1 94 ? 9.969 -4.422 0.337 1 96.81 94 ILE A CA 1
ATOM 707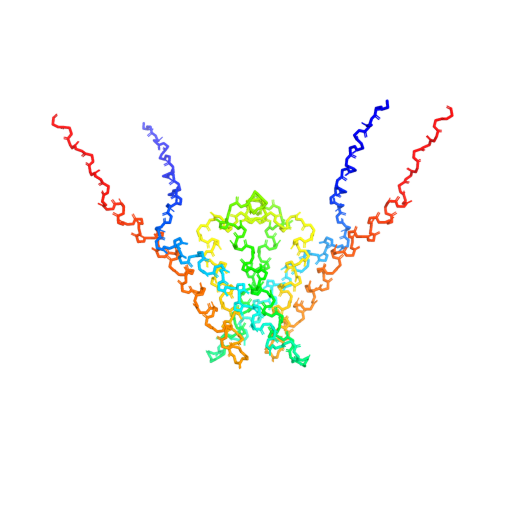 C C . ILE A 1 94 ? 8.578 -4.934 -0.031 1 96.81 94 ILE A C 1
ATOM 709 O O . ILE A 1 94 ? 8.445 -5.922 -0.753 1 96.81 94 ILE A O 1
ATOM 713 N N . PHE A 1 95 ? 7.582 -4.266 0.411 1 96.38 95 PHE A N 1
ATOM 714 C CA . PHE A 1 95 ? 6.203 -4.586 0.058 1 96.38 95 PHE A CA 1
ATOM 715 C C . PHE A 1 95 ? 6.012 -4.566 -1.453 1 96.38 95 PHE A C 1
ATOM 717 O O . PHE A 1 95 ? 5.562 -5.551 -2.041 1 96.38 95 PHE A O 1
ATOM 724 N N . VAL A 1 96 ? 6.305 -3.479 -2.131 1 96.44 96 VAL A N 1
ATOM 725 C CA . VAL A 1 96 ? 6.121 -3.338 -3.572 1 96.44 96 VAL A CA 1
ATOM 726 C C . VAL A 1 96 ? 6.988 -4.359 -4.305 1 96.44 96 VAL A C 1
ATOM 728 O O . VAL A 1 96 ? 6.566 -4.934 -5.312 1 96.44 96 VAL A O 1
ATOM 731 N N . GLY A 1 97 ? 8.18 -4.57 -3.77 1 96.69 97 GLY A N 1
ATOM 732 C CA . GLY A 1 97 ? 9.07 -5.555 -4.367 1 96.69 97 GLY A CA 1
ATOM 733 C C . GLY A 1 97 ? 8.477 -6.953 -4.395 1 96.69 97 GLY A C 1
ATOM 734 O O . GLY A 1 97 ? 8.609 -7.668 -5.391 1 96.69 97 GLY A O 1
ATOM 735 N N . THR A 1 98 ? 7.836 -7.277 -3.334 1 93.12 98 THR A N 1
ATOM 736 C CA . THR A 1 98 ? 7.262 -8.617 -3.27 1 93.12 98 THR A CA 1
ATOM 737 C C . THR A 1 98 ? 6.086 -8.742 -4.234 1 93.12 98 THR A C 1
ATOM 739 O O . THR A 1 98 ? 5.797 -9.836 -4.723 1 93.12 98 THR A O 1
ATOM 742 N N . LEU A 1 99 ? 5.398 -7.691 -4.5 1 90.69 99 LEU A N 1
ATOM 743 C CA . LEU A 1 99 ? 4.375 -7.723 -5.539 1 90.69 99 LEU A CA 1
ATOM 744 C C . LEU A 1 99 ? 4.984 -8.086 -6.891 1 90.69 99 LEU A C 1
ATOM 746 O O . LEU A 1 99 ? 4.41 -8.875 -7.641 1 90.69 99 LEU A O 1
ATOM 750 N N . GLY A 1 100 ? 6.141 -7.5 -7.172 1 91.94 100 GLY A N 1
ATOM 751 C CA . GLY A 1 100 ? 6.828 -7.809 -8.414 1 91.94 100 GLY A CA 1
ATOM 752 C C . GLY A 1 100 ? 7.285 -9.25 -8.5 1 91.94 100 GLY A C 1
ATOM 753 O O . GLY A 1 100 ? 7.098 -9.906 -9.531 1 91.94 100 GLY A O 1
ATOM 754 N N . VAL A 1 101 ? 7.836 -9.727 -7.422 1 88.81 101 VAL A N 1
ATOM 755 C CA . VAL A 1 101 ? 8.32 -11.102 -7.383 1 88.81 101 VAL A CA 1
ATOM 756 C C . VAL A 1 101 ? 7.148 -12.07 -7.531 1 88.81 101 VAL A C 1
ATOM 758 O O . VAL A 1 101 ? 7.293 -13.141 -8.125 1 88.81 101 VAL A O 1
ATOM 761 N N . ALA A 1 102 ? 6.004 -11.672 -7.047 1 83.62 102 ALA A N 1
ATOM 762 C CA . ALA A 1 102 ? 4.82 -12.523 -7.09 1 83.62 102 ALA A CA 1
ATOM 763 C C . ALA A 1 102 ? 4.406 -12.82 -8.531 1 83.62 102 ALA A C 1
ATOM 765 O O . ALA A 1 102 ? 3.746 -13.828 -8.797 1 83.62 102 ALA A O 1
ATOM 766 N N . ILE A 1 103 ? 4.801 -11.961 -9.461 1 81.5 103 ILE A N 1
ATOM 767 C CA . ILE A 1 103 ? 4.391 -12.203 -10.836 1 81.5 103 ILE A CA 1
ATOM 768 C C . ILE A 1 103 ? 5.574 -12.727 -11.648 1 81.5 103 ILE A C 1
ATOM 770 O O . ILE A 1 103 ? 5.641 -12.531 -12.859 1 81.5 103 ILE A O 1
ATOM 774 N N . TRP A 1 104 ? 6.422 -13.367 -11.016 1 78.88 104 TRP A N 1
ATOM 775 C CA . TRP A 1 104 ? 7.656 -13.852 -11.625 1 78.88 104 TRP A CA 1
ATOM 776 C C . TRP A 1 104 ? 7.355 -14.844 -12.742 1 78.88 104 TRP A C 1
ATOM 778 O O . TRP A 1 104 ? 8.078 -14.891 -13.742 1 78.88 104 TRP A O 1
ATOM 788 N N . THR A 1 105 ? 6.332 -15.594 -12.617 1 78.12 105 THR A N 1
ATOM 789 C CA . THR A 1 105 ? 6.039 -16.641 -13.594 1 78.12 105 THR A CA 1
ATOM 790 C C . THR A 1 105 ? 5.59 -16.031 -14.922 1 78.12 105 THR A C 1
ATOM 792 O O . THR A 1 105 ? 5.738 -16.656 -15.977 1 78.12 105 THR A O 1
ATOM 795 N N . ALA A 1 106 ? 5.125 -14.82 -14.852 1 80.69 106 ALA A N 1
ATOM 796 C CA . ALA A 1 106 ? 4.543 -14.242 -16.062 1 80.69 106 ALA A CA 1
ATOM 797 C C . ALA A 1 106 ? 5.387 -13.078 -16.562 1 80.69 106 ALA A C 1
ATOM 799 O O . ALA A 1 106 ? 5.238 -12.648 -17.719 1 80.69 106 ALA A O 1
ATOM 800 N N . SER A 1 107 ? 6.234 -12.578 -15.75 1 84.25 107 SER A N 1
ATOM 801 C CA . SER A 1 107 ? 6.992 -11.406 -16.172 1 84.25 107 SER A CA 1
ATOM 802 C C . SER A 1 107 ? 8.383 -11.398 -15.547 1 84.25 107 SER A C 1
ATOM 804 O O . SER A 1 107 ? 8.523 -11.227 -14.328 1 84.25 107 SER A O 1
ATOM 806 N N . LEU A 1 108 ? 9.391 -11.453 -16.375 1 90.62 108 LEU A N 1
ATOM 807 C CA . LEU A 1 108 ? 10.773 -11.344 -15.938 1 90.62 108 LEU A CA 1
ATOM 808 C C . LEU A 1 108 ? 11.062 -9.953 -15.383 1 90.62 108 LEU A C 1
ATOM 810 O O . LEU A 1 108 ? 11.828 -9.805 -14.43 1 90.62 108 LEU A O 1
ATOM 814 N N . PHE A 1 109 ? 10.438 -9.008 -16 1 92.38 109 PHE A N 1
ATOM 815 C CA . PHE A 1 109 ? 10.656 -7.637 -15.57 1 92.38 109 PHE A CA 1
ATOM 816 C C . PHE A 1 109 ? 10.055 -7.402 -14.188 1 92.38 109 PHE A C 1
ATOM 818 O O . PHE A 1 109 ? 10.617 -6.668 -13.375 1 92.38 109 PHE A O 1
ATOM 825 N N . GLY A 1 110 ? 8.953 -8.039 -13.953 1 92.69 110 GLY A N 1
ATOM 826 C CA . GLY A 1 110 ? 8.391 -7.996 -12.609 1 92.69 110 GLY A CA 1
ATOM 827 C C . GLY A 1 110 ? 9.305 -8.609 -11.57 1 92.69 110 GLY A C 1
ATOM 828 O O . GLY A 1 110 ? 9.562 -8 -10.523 1 92.69 110 GLY A O 1
ATOM 829 N N . LEU A 1 111 ? 9.859 -9.664 -11.898 1 93.06 111 LEU A N 1
ATOM 830 C CA . LEU A 1 111 ? 10.75 -10.375 -10.984 1 93.06 111 LEU A CA 1
ATOM 831 C C . LEU A 1 111 ? 12 -9.555 -10.703 1 93.06 111 LEU A C 1
ATOM 833 O O . LEU A 1 111 ? 12.367 -9.344 -9.547 1 93.06 111 LEU A O 1
ATOM 837 N N . ILE A 1 112 ? 12.609 -9.078 -11.688 1 96.56 112 ILE A N 1
ATOM 838 C CA . ILE A 1 112 ? 13.859 -8.352 -11.555 1 96.56 112 ILE A CA 1
ATOM 839 C C . ILE A 1 112 ? 13.625 -7.047 -10.797 1 96.56 112 ILE A C 1
ATOM 841 O O . ILE A 1 112 ? 14.359 -6.723 -9.859 1 96.56 112 ILE A O 1
ATOM 845 N N . GLY A 1 113 ? 12.641 -6.375 -11.25 1 97.44 113 GLY A N 1
ATOM 846 C CA . GLY A 1 113 ? 12.328 -5.125 -10.578 1 97.44 113 GLY A CA 1
ATOM 847 C C . GLY A 1 113 ? 11.93 -5.309 -9.125 1 97.44 113 GLY A C 1
ATOM 848 O O . GLY A 1 113 ? 12.359 -4.551 -8.258 1 97.44 113 GLY A O 1
ATOM 849 N N . GLY A 1 114 ? 11.078 -6.258 -8.891 1 96.88 114 GLY A N 1
ATOM 850 C CA . GLY A 1 114 ? 10.672 -6.559 -7.527 1 96.88 114 GLY A CA 1
ATOM 851 C C . GLY A 1 114 ? 11.836 -6.938 -6.629 1 96.88 114 GLY A C 1
ATOM 852 O O . GLY A 1 114 ? 11.953 -6.434 -5.508 1 96.88 114 GLY A O 1
ATOM 853 N N . PHE A 1 115 ? 12.656 -7.844 -7.141 1 97.19 115 PHE A N 1
ATOM 854 C CA . PHE A 1 115 ? 13.82 -8.273 -6.371 1 97.19 115 PHE A CA 1
ATOM 855 C C . PHE A 1 115 ? 14.734 -7.086 -6.074 1 97.19 115 PHE A C 1
ATOM 857 O O . PHE A 1 115 ? 15.227 -6.945 -4.953 1 97.19 115 PHE A O 1
ATOM 864 N N . TYR A 1 116 ? 14.969 -6.316 -7.066 1 98.44 116 TYR A N 1
ATOM 865 C CA . TYR A 1 116 ? 15.773 -5.117 -6.867 1 98.44 116 TYR A CA 1
ATOM 866 C C . TYR A 1 116 ? 15.195 -4.254 -5.75 1 98.44 116 TYR A C 1
ATOM 868 O O . TYR A 1 116 ? 15.93 -3.791 -4.875 1 98.44 116 TYR A O 1
ATOM 876 N N . SER A 1 117 ? 13.93 -4.012 -5.793 1 98.62 117 SER A N 1
ATOM 877 C CA . SER A 1 117 ? 13.289 -3.162 -4.797 1 98.62 117 SER A CA 1
ATOM 878 C C . SER A 1 117 ? 13.453 -3.732 -3.393 1 98.62 117 SER A C 1
ATOM 880 O O . SER A 1 117 ? 13.664 -2.986 -2.436 1 98.62 117 SER A O 1
ATOM 882 N N . ILE A 1 118 ? 13.367 -4.98 -3.219 1 97.81 118 ILE A N 1
ATOM 883 C CA . ILE A 1 118 ? 13.555 -5.625 -1.923 1 97.81 118 ILE A CA 1
ATOM 884 C C . ILE A 1 118 ? 14.977 -5.371 -1.421 1 97.81 118 ILE A C 1
ATOM 886 O O . ILE A 1 118 ? 15.172 -5.008 -0.259 1 97.81 118 ILE A O 1
ATOM 890 N N . VAL A 1 119 ? 15.883 -5.52 -2.287 1 98.31 119 VAL A N 1
ATOM 891 C CA . VAL A 1 119 ? 17.281 -5.324 -1.934 1 98.31 119 VAL A CA 1
ATOM 892 C C . VAL A 1 119 ? 17.516 -3.875 -1.519 1 98.31 119 VAL A C 1
ATOM 894 O O . VAL A 1 119 ? 18.203 -3.607 -0.524 1 98.31 119 VAL A O 1
ATOM 897 N N . VAL A 1 120 ? 16.953 -2.984 -2.271 1 98.44 120 VAL A N 1
ATOM 898 C CA . VAL A 1 120 ? 17.125 -1.572 -1.942 1 98.44 120 VAL A CA 1
ATOM 899 C C . VAL A 1 120 ? 16.469 -1.275 -0.595 1 98.44 120 VAL A C 1
ATOM 901 O O . VAL A 1 120 ? 17.016 -0.527 0.218 1 98.44 120 VAL A O 1
ATOM 904 N N . GLY A 1 121 ? 15.273 -1.782 -0.356 1 98.19 121 GLY A N 1
ATOM 905 C CA . GLY A 1 121 ? 14.656 -1.63 0.951 1 98.19 121 GLY A CA 1
ATOM 906 C C . GLY A 1 121 ? 15.539 -2.113 2.088 1 98.19 121 GLY A C 1
ATOM 907 O O . GLY A 1 121 ? 15.648 -1.446 3.119 1 98.19 121 GLY A O 1
ATOM 908 N N . ALA A 1 122 ? 16.125 -3.246 1.885 1 97.31 122 ALA A N 1
ATOM 909 C CA . ALA A 1 122 ? 17.062 -3.775 2.871 1 97.31 122 ALA A CA 1
ATOM 910 C C . ALA A 1 122 ? 18.266 -2.854 3.033 1 97.31 122 ALA A C 1
ATOM 912 O O . ALA A 1 122 ? 18.75 -2.65 4.148 1 97.31 122 ALA A O 1
ATOM 913 N N . ALA A 1 123 ? 18.719 -2.352 1.979 1 96.69 123 ALA A N 1
ATOM 914 C CA . ALA A 1 123 ? 19.859 -1.439 2.014 1 96.69 123 ALA A CA 1
ATOM 915 C C . ALA A 1 123 ? 19.531 -0.189 2.828 1 96.69 123 ALA A C 1
ATOM 917 O O . ALA A 1 123 ? 20.391 0.343 3.527 1 96.69 123 ALA A O 1
ATOM 918 N N . VAL A 1 124 ? 18.328 0.285 2.699 1 96.06 124 VAL A N 1
ATOM 919 C CA . VAL A 1 124 ? 17.906 1.444 3.473 1 96.06 124 VAL A CA 1
ATOM 920 C C . VAL A 1 124 ? 17.953 1.121 4.965 1 96.06 124 VAL A C 1
ATOM 922 O O . VAL A 1 124 ? 18.406 1.94 5.766 1 96.06 124 VAL A O 1
ATOM 925 N N . ILE A 1 125 ? 17.547 -0.033 5.324 1 95.31 125 ILE A N 1
ATOM 926 C CA . ILE A 1 125 ? 17.578 -0.45 6.723 1 95.31 125 ILE A CA 1
ATOM 927 C C . ILE A 1 125 ? 19.016 -0.552 7.203 1 95.31 125 ILE A C 1
ATOM 929 O O . ILE A 1 125 ? 19.375 -0.019 8.258 1 95.31 125 ILE A O 1
ATOM 933 N N . VAL A 1 126 ? 19.844 -1.21 6.469 1 93.81 126 VAL A N 1
ATOM 934 C CA . VAL A 1 126 ? 21.234 -1.425 6.84 1 93.81 126 VAL A CA 1
ATOM 935 C C . VAL A 1 126 ? 21.953 -0.081 6.969 1 93.81 126 VAL A C 1
ATOM 937 O O . VAL A 1 126 ? 22.781 0.103 7.859 1 93.81 126 VAL A O 1
ATOM 940 N N . ASP A 1 127 ? 21.609 0.797 6.066 1 91.94 127 ASP A N 1
ATOM 941 C CA . ASP A 1 127 ? 22.234 2.113 6.062 1 91.94 127 ASP A CA 1
ATOM 942 C C . ASP A 1 127 ? 21.969 2.855 7.371 1 91.94 127 ASP A C 1
ATOM 944 O O . ASP A 1 127 ? 22.797 3.639 7.828 1 91.94 127 ASP A O 1
ATOM 948 N N . GLN A 1 128 ? 20.891 2.664 7.949 1 88.06 128 GLN A N 1
ATOM 949 C CA . GLN A 1 128 ? 20.516 3.348 9.18 1 88.06 128 GLN A CA 1
ATOM 950 C C . GLN A 1 128 ? 21.281 2.789 10.375 1 88.06 128 GLN A C 1
ATOM 952 O O . GLN A 1 128 ? 21.562 3.514 11.336 1 88.06 128 GLN A O 1
ATOM 957 N N . PHE A 1 129 ? 21.594 1.545 10.305 1 86.44 129 PHE A N 1
ATOM 958 C CA . PHE A 1 129 ? 22.312 0.938 11.422 1 86.44 129 PHE A CA 1
ATOM 959 C C . PHE A 1 129 ? 23.812 0.982 11.188 1 86.44 129 PHE A C 1
ATOM 961 O O . PHE A 1 129 ? 24.594 1.058 12.141 1 86.44 129 PHE A O 1
ATOM 968 N N . ALA A 1 130 ? 24.234 0.662 10.07 1 73.44 130 ALA A N 1
ATOM 969 C CA . ALA A 1 130 ? 25.656 0.649 9.75 1 73.44 130 ALA A CA 1
ATOM 970 C C . ALA A 1 130 ? 26.25 2.055 9.82 1 73.44 130 ALA A C 1
ATOM 972 O O . ALA A 1 130 ? 27.281 2.271 10.453 1 73.44 130 ALA A O 1
ATOM 973 N N . PHE A 1 131 ? 25.688 2.9 9.055 1 57.41 131 PHE A N 1
ATOM 974 C CA . PHE A 1 131 ? 26.234 4.25 9.062 1 57.41 131 PHE A CA 1
ATOM 975 C C . PHE A 1 131 ? 26.047 4.906 10.422 1 57.41 131 PHE A C 1
ATOM 977 O O . PHE A 1 131 ? 26.844 5.758 10.82 1 57.41 131 PHE A O 1
ATOM 984 N N . GLY A 1 132 ? 25.016 4.566 11.078 1 53.16 132 GLY A N 1
ATOM 985 C CA . GLY A 1 132 ? 24.953 5.031 12.461 1 53.16 132 GLY A CA 1
ATOM 986 C C . GLY A 1 132 ? 26.125 4.574 13.297 1 53.16 132 GLY A C 1
ATOM 987 O O . GLY A 1 132 ? 26.672 5.352 14.078 1 53.16 132 GLY A O 1
ATOM 988 N N . ARG A 1 133 ? 26.469 3.445 13.102 1 49.62 133 ARG A N 1
ATOM 989 C CA . ARG A 1 133 ? 27.594 2.902 13.867 1 49.62 133 ARG A CA 1
ATOM 990 C C . ARG A 1 133 ? 28.906 3.553 13.453 1 49.62 133 ARG A C 1
ATOM 992 O O . ARG A 1 133 ? 29.75 3.867 14.305 1 49.62 133 ARG A O 1
ATOM 999 N N . ARG A 1 134 ? 29.094 3.627 12.164 1 50.19 134 ARG A N 1
ATOM 1000 C CA . ARG A 1 134 ? 30.359 4.188 11.742 1 50.19 134 ARG A CA 1
ATOM 1001 C C . ARG A 1 134 ? 30.516 5.625 12.227 1 50.19 134 ARG A C 1
ATOM 1003 O O . ARG A 1 134 ? 31.609 6.023 12.672 1 50.19 134 ARG A O 1
ATOM 1010 N N . PHE A 1 135 ? 29.438 6.383 12.055 1 48.25 135 PHE A N 1
ATOM 1011 C CA . PHE A 1 135 ? 29.5 7.773 12.492 1 48.25 135 PHE A CA 1
ATOM 1012 C C . PHE A 1 135 ? 29.609 7.855 14.016 1 48.25 135 PHE A C 1
ATOM 1014 O O . PHE A 1 135 ? 30.25 8.766 14.539 1 48.25 135 PHE A O 1
ATOM 1021 N N . LEU A 1 136 ? 28.922 6.996 14.68 1 49.47 136 LEU A N 1
ATOM 1022 C CA . LEU A 1 136 ? 29.047 6.965 16.125 1 49.47 136 LEU A CA 1
ATOM 1023 C C . LEU A 1 136 ? 30.453 6.566 16.562 1 49.47 136 LEU A C 1
ATOM 1025 O O . LEU A 1 136 ? 30.969 7.066 17.562 1 49.47 136 LEU A O 1
ATOM 1029 N N . ASN A 1 137 ? 30.875 5.688 15.836 1 51 137 ASN A N 1
ATOM 1030 C CA . ASN A 1 137 ? 32.219 5.277 16.219 1 51 137 ASN A CA 1
ATOM 1031 C C . ASN A 1 137 ? 33.25 6.324 15.828 1 51 137 ASN A C 1
ATOM 1033 O O . ASN A 1 137 ? 34.281 6.469 16.5 1 51 137 ASN A O 1
ATOM 1037 N N . ASN A 1 138 ? 33.031 7.055 14.703 1 45.72 138 ASN A N 1
ATOM 1038 C CA . ASN A 1 138 ? 34.062 8.008 14.305 1 45.72 138 ASN A CA 1
ATOM 1039 C C . ASN A 1 138 ? 33.812 9.398 14.875 1 45.72 138 ASN A C 1
ATOM 1041 O O . ASN A 1 138 ? 34.438 10.367 14.469 1 45.72 138 ASN A O 1
ATOM 1045 N N . ALA A 1 139 ? 32.781 9.578 15.742 1 46.34 139 ALA A N 1
ATOM 1046 C CA . ALA A 1 139 ? 32.625 10.883 16.375 1 46.34 139 ALA A CA 1
ATOM 1047 C C . ALA A 1 139 ? 33.875 11.289 17.156 1 46.34 139 ALA A C 1
ATOM 1049 O O . ALA A 1 139 ? 34.406 10.484 17.906 1 46.34 139 ALA A O 1
ATOM 1050 N N . PRO A 1 140 ? 34.531 12.281 16.75 1 41.88 140 PRO A N 1
ATOM 1051 C CA . PRO A 1 140 ? 35.719 12.719 17.469 1 41.88 140 PRO A CA 1
ATOM 1052 C C . PRO A 1 140 ? 35.5 12.828 18.969 1 41.88 140 PRO A C 1
ATOM 1054 O O . PRO A 1 140 ? 34.5 13.383 19.406 1 41.88 140 PRO A O 1
ATOM 1057 N N . GLN A 1 141 ? 36 11.969 19.828 1 46.88 141 GLN A N 1
ATOM 1058 C CA . GLN A 1 141 ? 36 12.031 21.281 1 46.88 141 GLN A CA 1
ATOM 1059 C C . GLN A 1 141 ? 36.344 13.43 21.766 1 46.88 141 GLN A C 1
ATOM 1061 O O . GLN A 1 141 ? 37.25 14.07 21.234 1 46.88 141 GLN A O 1
ATOM 1066 N N . PRO A 1 142 ? 35.438 14.156 22.375 1 42.81 142 PRO A N 1
ATOM 1067 C CA . PRO A 1 142 ? 35.781 15.469 22.906 1 42.81 142 PRO A CA 1
ATOM 1068 C C . PRO A 1 142 ? 37.188 15.492 23.516 1 42.81 142 PRO A C 1
ATOM 1070 O O . PRO A 1 142 ? 37.594 14.555 24.219 1 42.81 142 PRO A O 1
ATOM 1073 N N . ALA A 1 143 ? 38.156 16.25 23.031 1 44.91 143 ALA A N 1
ATOM 1074 C CA . ALA A 1 143 ? 39.5 16.453 23.578 1 44.91 143 ALA A CA 1
ATOM 1075 C C . ALA A 1 143 ? 39.438 16.656 25.078 1 44.91 143 ALA A C 1
ATOM 1077 O O . ALA A 1 143 ? 38.656 17.453 25.578 1 44.91 143 ALA A O 1
ATOM 1078 N N . ALA A 1 144 ? 39.781 15.68 25.906 1 45.16 144 ALA A N 1
ATOM 1079 C CA . ALA A 1 144 ? 40 15.844 27.344 1 45.16 144 ALA A CA 1
ATOM 1080 C C . ALA A 1 144 ? 40.656 17.188 27.641 1 45.16 144 ALA A C 1
ATOM 1082 O O . ALA A 1 144 ? 41.688 17.531 27.047 1 45.16 144 ALA A O 1
ATOM 1083 N N . ALA A 1 145 ? 39.875 18.219 28.047 1 45.09 145 ALA A N 1
ATOM 1084 C CA . ALA A 1 145 ? 40.406 19.453 28.609 1 45.09 145 ALA A CA 1
ATOM 1085 C C . ALA A 1 145 ? 41.656 19.188 29.469 1 45.09 145 ALA A C 1
ATOM 1087 O O . ALA A 1 145 ? 41.562 18.422 30.438 1 45.09 145 ALA A O 1
ATOM 1088 N N . ALA A 1 146 ? 42.906 19.312 28.969 1 36.78 146 ALA A N 1
ATOM 1089 C CA . ALA A 1 146 ? 44.031 19.516 29.875 1 36.78 146 ALA A CA 1
ATOM 1090 C C . ALA A 1 146 ? 43.906 20.828 30.641 1 36.78 146 ALA A C 1
ATOM 1092 O O . ALA A 1 146 ? 43.375 21.812 30.109 1 36.78 146 ALA A O 1
ATOM 1093 N N . MET B 1 1 ? -13.57 47.656 -16.578 1 31.67 1 MET B N 1
ATOM 1094 C CA . MET B 1 1 ? -14.031 46.281 -16.641 1 31.67 1 MET B CA 1
ATOM 1095 C C . MET B 1 1 ? -13.289 45.406 -15.625 1 31.67 1 MET B C 1
ATOM 1097 O O . MET B 1 1 ? -12.07 45.25 -15.703 1 31.67 1 MET B O 1
ATOM 1101 N N . ASN B 1 2 ? -13.664 45.469 -14.336 1 36.09 2 ASN B N 1
ATOM 1102 C CA . ASN B 1 2 ? -13.172 44.719 -13.18 1 36.09 2 ASN B CA 1
ATOM 1103 C C . ASN B 1 2 ? -13.164 43.219 -13.438 1 36.09 2 ASN B C 1
ATOM 1105 O O . ASN B 1 2 ? -14.219 42.625 -13.641 1 36.09 2 ASN B O 1
ATOM 1109 N N . VAL B 1 3 ? -12.234 42.688 -14.195 1 38.28 3 VAL B N 1
ATOM 1110 C CA . VAL B 1 3 ? -12.031 41.25 -14.297 1 38.28 3 VAL B CA 1
ATOM 1111 C C . VAL B 1 3 ? -12.188 40.625 -12.914 1 38.28 3 VAL B C 1
ATOM 1113 O O . VAL B 1 3 ? -11.344 40.812 -12.039 1 38.28 3 VAL B O 1
ATOM 1116 N N . GLY B 1 4 ? -13.391 40.656 -12.367 1 35.91 4 GLY B N 1
ATOM 1117 C CA . GLY B 1 4 ? -13.633 39.906 -11.156 1 35.91 4 GLY B CA 1
ATOM 1118 C C . GLY B 1 4 ? -12.883 38.594 -11.109 1 35.91 4 GLY B C 1
ATOM 1119 O O . GLY B 1 4 ? -12.977 37.781 -12.039 1 35.91 4 GLY B O 1
ATOM 1120 N N . ASN B 1 5 ? -11.734 38.594 -10.633 1 40.56 5 ASN B N 1
ATOM 1121 C CA . ASN B 1 5 ? -11.055 37.344 -10.305 1 40.56 5 ASN B CA 1
ATOM 1122 C C . ASN B 1 5 ? -12.047 36.281 -9.836 1 40.56 5 ASN B C 1
ATOM 1124 O O . ASN B 1 5 ? -12.633 36.375 -8.766 1 40.56 5 ASN B O 1
ATOM 1128 N N . ALA B 1 6 ? -12.883 35.75 -10.75 1 39.84 6 ALA B N 1
ATOM 1129 C CA . ALA B 1 6 ? -13.656 34.594 -10.383 1 39.84 6 ALA B CA 1
ATOM 1130 C C . ALA B 1 6 ? -12.867 33.688 -9.438 1 39.84 6 ALA B C 1
ATOM 1132 O O . ALA B 1 6 ? -11.867 33.094 -9.836 1 39.84 6 ALA B O 1
ATOM 1133 N N . ALA B 1 7 ? -12.734 34.031 -8.227 1 39.72 7 ALA B N 1
ATOM 1134 C CA . ALA B 1 7 ? -12.234 33.188 -7.16 1 39.72 7 ALA B CA 1
ATOM 1135 C C . ALA B 1 7 ? -12.578 31.719 -7.434 1 39.72 7 ALA B C 1
ATOM 1137 O O . ALA B 1 7 ? -13.711 31.391 -7.797 1 39.72 7 ALA B O 1
ATOM 1138 N N . ALA B 1 8 ? -11.703 30.891 -7.977 1 40.69 8 ALA B N 1
ATOM 1139 C CA . ALA B 1 8 ? -11.844 29.453 -8.109 1 40.69 8 ALA B CA 1
ATOM 1140 C C . ALA B 1 8 ? -12.789 28.891 -7.059 1 40.69 8 ALA B C 1
ATOM 1142 O O . ALA B 1 8 ? -12.703 29.234 -5.883 1 40.69 8 ALA B O 1
ATOM 1143 N N . ALA B 1 9 ? -14.062 28.562 -7.41 1 41.56 9 ALA B N 1
ATOM 1144 C CA . ALA B 1 9 ? -14.984 27.859 -6.516 1 41.56 9 ALA B CA 1
ATOM 1145 C C . ALA B 1 9 ? -14.227 26.969 -5.535 1 41.56 9 ALA B C 1
ATOM 1147 O O . ALA B 1 9 ? -13.273 26.297 -5.918 1 41.56 9 ALA B O 1
ATOM 1148 N N . PRO B 1 10 ? -14.148 27.234 -4.254 1 41.94 10 PRO B N 1
ATOM 1149 C CA . PRO B 1 10 ? -13.445 26.406 -3.279 1 41.94 10 PRO B CA 1
ATOM 1150 C C . PRO B 1 10 ? -13.523 24.922 -3.605 1 41.94 10 PRO B C 1
ATOM 1152 O O . PRO B 1 10 ? -14.57 24.438 -4.051 1 41.94 10 PRO B O 1
ATOM 1155 N N . ALA B 1 11 ? -12.508 24.234 -4.039 1 45.72 11 ALA B N 1
ATOM 1156 C CA . ALA B 1 11 ? -12.453 22.781 -4.148 1 45.72 11 ALA B CA 1
ATOM 1157 C C . ALA B 1 11 ? -13.445 22.125 -3.193 1 45.72 11 ALA B C 1
ATOM 1159 O O . ALA B 1 11 ? -13.531 22.484 -2.021 1 45.72 11 ALA B O 1
ATOM 1160 N N . ALA B 1 12 ? -14.586 21.703 -3.543 1 45.62 12 ALA B N 1
ATOM 1161 C CA . ALA B 1 12 ? -15.688 21.094 -2.789 1 45.62 12 ALA B CA 1
ATOM 1162 C C . ALA B 1 12 ? -15.164 20.344 -1.568 1 45.62 12 ALA B C 1
ATOM 1164 O O . ALA B 1 12 ? -14.234 19.547 -1.676 1 45.62 12 ALA B O 1
ATOM 1165 N N . ALA B 1 13 ? -15.117 20.797 -0.401 1 51.22 13 ALA B N 1
ATOM 1166 C CA . ALA B 1 13 ? -14.758 20.266 0.908 1 51.22 13 ALA B CA 1
ATOM 1167 C C . ALA B 1 13 ? -15.188 18.797 1.033 1 51.22 13 ALA B C 1
ATOM 1169 O O . ALA B 1 13 ? -16.25 18.422 0.546 1 51.22 13 ALA B O 1
ATOM 1170 N N . PRO B 1 14 ? -14.273 17.781 1.12 1 56.31 14 PRO B N 1
ATOM 1171 C CA . PRO B 1 14 ? -14.695 16.391 1.276 1 56.31 14 PRO B CA 1
ATOM 1172 C C . PRO B 1 14 ? -15.898 16.234 2.207 1 56.31 14 PRO B C 1
ATOM 1174 O O . PRO B 1 14 ? -15.984 16.922 3.227 1 56.31 14 PRO B O 1
ATOM 1177 N N . GLN B 1 15 ? -17.016 15.805 1.644 1 66.31 15 GLN B N 1
ATOM 1178 C CA . GLN B 1 15 ? -18.266 15.586 2.357 1 66.31 15 GLN B CA 1
ATOM 1179 C C . GLN B 1 15 ? -18.109 14.523 3.443 1 66.31 15 GLN B C 1
ATOM 1181 O O . GLN B 1 15 ? -17.25 13.641 3.332 1 66.31 15 GLN B O 1
ATOM 1186 N N . GLU B 1 16 ? -18.688 14.758 4.594 1 81.56 16 GLU B N 1
ATOM 1187 C CA . GLU B 1 16 ? -18.719 13.766 5.664 1 81.56 16 GLU B CA 1
ATOM 1188 C C . GLU B 1 16 ? -19.359 12.461 5.191 1 81.56 16 GLU B C 1
ATOM 1190 O O . GLU B 1 16 ? -20.328 12.477 4.422 1 81.56 16 GLU B O 1
ATOM 1195 N N . ARG B 1 17 ? -18.859 11.312 5.539 1 84.75 17 ARG B N 1
ATOM 1196 C CA . ARG B 1 17 ? -19.359 9.992 5.191 1 84.75 17 ARG B CA 1
ATOM 1197 C C . ARG B 1 17 ? -20.734 9.75 5.816 1 84.75 17 ARG B C 1
ATOM 1199 O O . ARG B 1 17 ? -20.984 10.18 6.941 1 84.75 17 ARG B O 1
ATOM 1206 N N . SER B 1 18 ? -21.5 9.078 5.105 1 90 18 SER B N 1
ATOM 1207 C CA . SER B 1 18 ? -22.766 8.617 5.672 1 90 18 SER B CA 1
ATOM 1208 C C . SER B 1 18 ? -22.531 7.617 6.797 1 90 18 SER B C 1
ATOM 1210 O O . SER B 1 18 ? -21.469 7.008 6.883 1 90 18 SER B O 1
ATOM 1212 N N . ARG B 1 19 ? -23.531 7.473 7.586 1 91.5 19 ARG B N 1
ATOM 1213 C CA . ARG B 1 19 ? -23.438 6.531 8.695 1 91.5 19 ARG B CA 1
ATOM 1214 C C . ARG B 1 19 ? -23.234 5.109 8.203 1 91.5 19 ARG B C 1
ATOM 1216 O O . ARG B 1 19 ? -22.469 4.344 8.797 1 91.5 19 ARG B O 1
ATOM 1223 N N . VAL B 1 20 ? -23.922 4.695 7.172 1 93.44 20 VAL B N 1
ATOM 1224 C CA . VAL B 1 20 ? -23.844 3.344 6.629 1 93.44 20 VAL B CA 1
ATOM 1225 C C . VAL B 1 20 ? -22.422 3.07 6.148 1 93.44 20 VAL B C 1
ATOM 1227 O O . VAL B 1 20 ? -21.844 2.025 6.461 1 93.44 20 VAL B O 1
ATOM 1230 N N . VAL B 1 21 ? -21.875 4.047 5.484 1 95.19 21 VAL B N 1
ATOM 1231 C CA . VAL B 1 21 ? -20.547 3.852 4.93 1 95.19 21 VAL B CA 1
ATOM 1232 C C . VAL B 1 21 ? -19.516 3.828 6.059 1 95.19 21 VAL B C 1
ATOM 1234 O O . VAL B 1 21 ? -18.531 3.074 6.004 1 95.19 21 VAL B O 1
ATOM 1237 N N . ARG B 1 22 ? -19.766 4.59 7.102 1 95.06 22 ARG B N 1
ATOM 1238 C CA . ARG B 1 22 ? -18.875 4.566 8.258 1 95.06 22 ARG B CA 1
ATOM 1239 C C . ARG B 1 22 ? -18.844 3.184 8.898 1 95.06 22 ARG B C 1
ATOM 1241 O O . ARG B 1 22 ? -17.766 2.674 9.234 1 95.06 22 ARG B O 1
ATOM 1248 N N . ILE B 1 23 ? -19.938 2.643 9.031 1 97.06 23 ILE B N 1
ATOM 1249 C CA . ILE B 1 23 ? -20.031 1.312 9.625 1 97.06 23 ILE B CA 1
ATOM 1250 C C . ILE B 1 23 ? -19.375 0.29 8.695 1 97.06 23 ILE B C 1
ATOM 1252 O O . ILE B 1 23 ? -18.656 -0.595 9.156 1 97.06 23 ILE B O 1
ATOM 1256 N N . LEU B 1 24 ? -19.594 0.422 7.367 1 98.06 24 LEU B N 1
ATOM 1257 C CA . LEU B 1 24 ? -19 -0.49 6.395 1 98.06 24 LEU B CA 1
ATOM 1258 C C . LEU B 1 24 ? -17.469 -0.445 6.473 1 98.06 24 LEU B C 1
ATOM 1260 O O . LEU B 1 24 ? -16.812 -1.484 6.406 1 98.06 24 LEU B O 1
ATOM 1264 N N . VAL B 1 25 ? -17.016 0.722 6.645 1 98.06 25 VAL B N 1
ATOM 1265 C CA . VAL B 1 25 ? -15.57 0.888 6.688 1 98.06 25 VAL B CA 1
ATOM 1266 C C . VAL B 1 25 ? -15.016 0.285 7.977 1 98.06 25 VAL B C 1
ATOM 1268 O O . VAL B 1 25 ? -13.977 -0.38 7.965 1 98.06 25 VAL B O 1
ATOM 1271 N N . LEU B 1 26 ? -15.672 0.489 9.062 1 98 26 LEU B N 1
ATOM 1272 C CA . LEU B 1 26 ? -15.242 -0.083 10.328 1 98 26 LEU B CA 1
ATOM 1273 C C . LEU B 1 26 ? -15.258 -1.607 10.273 1 98 26 LEU B C 1
ATOM 1275 O O . LEU B 1 26 ? -14.32 -2.258 10.742 1 98 26 LEU B O 1
ATOM 1279 N N . VAL B 1 27 ? -16.25 -2.152 9.734 1 98.56 27 VAL B N 1
ATOM 1280 C CA . VAL B 1 27 ? -16.344 -3.6 9.562 1 98.56 27 VAL B CA 1
ATOM 1281 C C . VAL B 1 27 ? -15.211 -4.082 8.648 1 98.56 27 VAL B C 1
ATOM 1283 O O . VAL B 1 27 ? -14.609 -5.133 8.898 1 98.56 27 VAL B O 1
ATOM 1286 N N . ASP B 1 28 ? -14.961 -3.307 7.621 1 98.75 28 ASP B N 1
ATOM 1287 C CA . ASP B 1 28 ? -13.898 -3.662 6.688 1 98.75 28 ASP B CA 1
ATOM 1288 C C . ASP B 1 28 ? -12.547 -3.77 7.402 1 98.75 28 ASP B C 1
ATOM 1290 O O . ASP B 1 28 ? -11.75 -4.66 7.105 1 98.75 28 ASP B O 1
ATOM 1294 N N . CYS B 1 29 ? -12.289 -2.852 8.336 1 98.56 29 CYS B N 1
ATOM 1295 C CA . CYS B 1 29 ? -11.062 -2.902 9.125 1 98.56 29 CYS B CA 1
ATOM 1296 C C . CYS B 1 29 ? -10.938 -4.238 9.844 1 98.56 29 CYS B C 1
ATOM 1298 O O . CYS B 1 29 ? -9.906 -4.906 9.734 1 98.56 29 CYS B O 1
ATOM 1300 N N . ALA B 1 30 ? -11.969 -4.637 10.461 1 98.62 30 ALA B N 1
ATOM 1301 C CA . ALA B 1 30 ? -11.977 -5.898 11.203 1 98.62 30 ALA B CA 1
ATOM 1302 C C . ALA B 1 30 ? -11.836 -7.09 10.266 1 98.62 30 ALA B C 1
ATOM 1304 O O . ALA B 1 30 ? -11.094 -8.031 10.547 1 98.62 30 ALA B O 1
ATOM 1305 N N . VAL B 1 31 ? -12.523 -7.051 9.188 1 98.62 31 VAL B N 1
ATOM 1306 C CA . VAL B 1 31 ? -12.531 -8.133 8.211 1 98.62 31 VAL B CA 1
ATOM 1307 C C . VAL B 1 31 ? -11.117 -8.336 7.66 1 98.62 31 VAL B C 1
ATOM 1309 O O . VAL B 1 31 ? -10.633 -9.469 7.59 1 98.62 31 VAL B O 1
ATOM 1312 N N . LEU B 1 32 ? -10.469 -7.254 7.316 1 98.5 32 LEU B N 1
ATOM 1313 C CA . LEU B 1 32 ? -9.125 -7.367 6.746 1 98.5 32 LEU B CA 1
ATOM 1314 C C . LEU B 1 32 ? -8.156 -7.98 7.754 1 98.5 32 LEU B C 1
ATOM 1316 O O . LEU B 1 32 ? -7.383 -8.875 7.41 1 98.5 32 LEU B O 1
ATOM 1320 N N . VAL B 1 33 ? -8.25 -7.625 8.969 1 98.19 33 VAL B N 1
ATOM 1321 C CA . VAL B 1 33 ? -7.32 -8.102 9.984 1 98.19 33 VAL B CA 1
ATOM 1322 C C . VAL B 1 33 ? -7.633 -9.555 10.336 1 98.19 33 VAL B C 1
ATOM 1324 O O . VAL B 1 33 ? -6.742 -10.406 10.328 1 98.19 33 VAL B O 1
ATOM 1327 N N . ILE B 1 34 ? -8.906 -9.836 10.578 1 98.06 34 ILE B N 1
ATOM 1328 C CA . ILE B 1 34 ? -9.312 -11.156 11.055 1 98.06 34 ILE B CA 1
ATOM 1329 C C . ILE B 1 34 ? -9.172 -12.164 9.914 1 98.06 34 ILE B C 1
ATOM 1331 O O . ILE B 1 34 ? -8.547 -13.219 10.086 1 98.06 34 ILE B O 1
ATOM 1335 N N . PHE B 1 35 ? -9.688 -11.852 8.75 1 97.31 35 PHE B N 1
ATOM 1336 C CA . PHE B 1 35 ? -9.641 -12.789 7.633 1 97.31 35 PHE B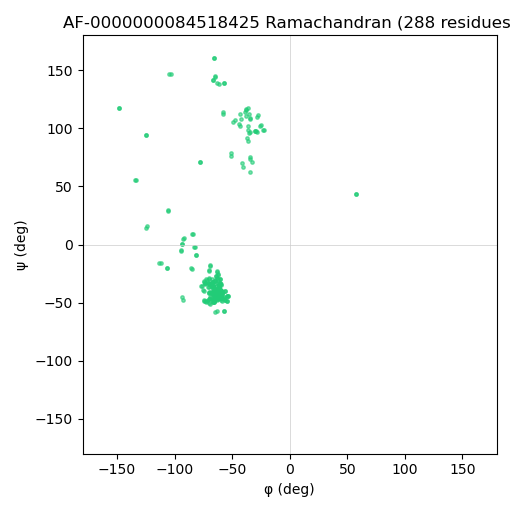 CA 1
ATOM 1337 C C . PHE B 1 35 ? -8.211 -12.938 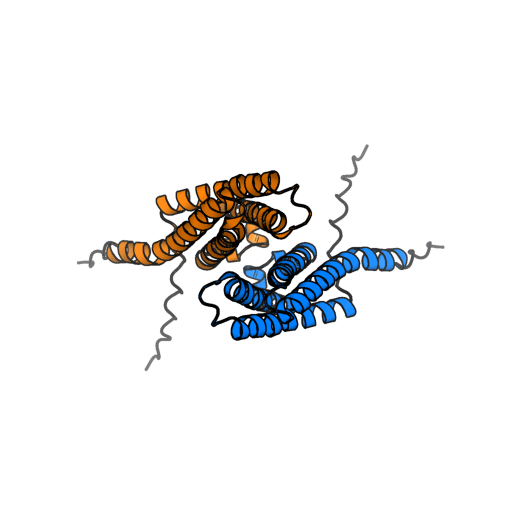7.117 1 97.31 35 PHE B C 1
ATOM 1339 O O . PHE B 1 35 ? -7.824 -14.023 6.672 1 97.31 35 PHE B O 1
ATOM 1346 N N . GLY B 1 36 ? -7.469 -11.828 7.121 1 95.75 36 GLY B N 1
ATOM 1347 C CA . GLY B 1 36 ? -6.059 -11.945 6.789 1 95.75 36 GLY B CA 1
ATOM 1348 C C . GLY B 1 36 ? -5.305 -12.883 7.719 1 95.75 36 GLY B C 1
ATOM 1349 O O . GLY B 1 36 ? -4.516 -13.711 7.266 1 95.75 36 GLY B O 1
ATOM 1350 N N . PHE B 1 37 ? -5.586 -12.781 8.938 1 95.31 37 PHE B N 1
ATOM 1351 C CA . PHE B 1 37 ? -4.926 -13.609 9.938 1 95.31 37 PHE B CA 1
ATOM 1352 C C . PHE B 1 37 ? -5.297 -15.078 9.758 1 95.31 37 PHE B C 1
ATOM 1354 O O . PHE B 1 37 ? -4.438 -15.953 9.844 1 95.31 37 PHE B O 1
ATOM 1361 N N . ILE B 1 38 ? -6.492 -15.359 9.562 1 94.56 38 ILE B N 1
ATOM 1362 C CA . ILE B 1 38 ? -6.953 -16.719 9.344 1 94.56 38 ILE B CA 1
ATOM 1363 C C . ILE B 1 38 ? -6.285 -17.297 8.094 1 94.56 38 ILE B C 1
ATOM 1365 O O . ILE B 1 38 ? -5.812 -18.438 8.102 1 94.56 38 ILE B O 1
ATOM 1369 N N . ALA B 1 39 ? -6.289 -16.438 7.031 1 91.81 39 ALA B N 1
ATOM 1370 C CA . ALA B 1 39 ? -5.625 -16.875 5.805 1 91.81 39 ALA B CA 1
ATOM 1371 C C . ALA B 1 39 ? -4.148 -17.172 6.055 1 91.81 39 ALA B C 1
ATOM 1373 O O . ALA B 1 39 ? -3.588 -18.109 5.484 1 91.81 39 ALA B O 1
ATOM 1374 N N . PHE B 1 40 ? -3.59 -16.453 6.891 1 90.5 40 PHE B N 1
ATOM 1375 C CA . PHE B 1 40 ? -2.178 -16.625 7.207 1 90.5 40 PHE B CA 1
ATOM 1376 C C . PHE B 1 40 ? -1.949 -17.922 7.961 1 90.5 40 PHE B C 1
ATOM 1378 O O . PHE B 1 40 ? -1.108 -18.734 7.566 1 90.5 40 PHE B O 1
ATOM 1385 N N . ILE B 1 41 ? -2.65 -18.188 8.969 1 89.69 41 ILE B N 1
ATOM 1386 C CA . ILE B 1 41 ? -2.479 -19.359 9.812 1 89.69 41 ILE B CA 1
ATOM 1387 C C . ILE B 1 41 ? -2.785 -20.625 9.016 1 89.69 41 ILE B C 1
ATOM 1389 O O . ILE B 1 41 ? -2.115 -21.641 9.172 1 89.69 41 ILE B O 1
ATOM 1393 N N . GLY B 1 42 ? -3.764 -20.531 8.195 1 87 42 GLY B N 1
ATOM 1394 C CA . GLY B 1 42 ? -4.18 -21.688 7.414 1 87 42 GLY B CA 1
ATOM 1395 C C . GLY B 1 42 ? -3.174 -22.094 6.352 1 87 42 GLY B C 1
ATOM 1396 O O . GLY B 1 42 ? -3.23 -23.203 5.82 1 87 42 GLY B O 1
ATOM 1397 N N . ASN B 1 43 ? -2.271 -21.109 6.035 1 82.88 43 ASN B N 1
ATOM 1398 C CA . ASN B 1 43 ? -1.338 -21.391 4.949 1 82.88 43 ASN B CA 1
ATOM 1399 C C . ASN B 1 43 ? 0.111 -21.234 5.398 1 82.88 43 ASN B C 1
ATOM 1401 O O . ASN B 1 43 ? 1.012 -21.094 4.57 1 82.88 43 ASN B O 1
ATOM 1405 N N . LEU B 1 44 ? 0.312 -21.203 6.637 1 75.56 44 LEU B N 1
ATOM 1406 C CA . LEU B 1 44 ? 1.633 -20.984 7.215 1 75.56 44 LEU B CA 1
ATOM 1407 C C . LEU B 1 44 ? 2.58 -22.125 6.867 1 75.56 44 LEU B C 1
ATOM 1409 O O . LEU B 1 44 ? 3.773 -21.906 6.648 1 75.56 44 LEU B O 1
ATOM 1413 N N . LEU B 1 45 ? 1.988 -23.203 6.672 1 68.94 45 LEU B N 1
ATOM 1414 C CA . LEU B 1 45 ? 2.824 -24.391 6.5 1 68.94 45 LEU B CA 1
ATOM 1415 C C . LEU B 1 45 ? 3.078 -24.672 5.023 1 68.94 45 LEU B C 1
ATOM 1417 O O . LEU B 1 45 ? 3.764 -25.625 4.676 1 68.94 45 LEU B O 1
ATOM 1421 N N . ASN B 1 46 ? 2.449 -23.906 4.227 1 68.69 46 ASN B N 1
ATOM 1422 C CA . ASN B 1 46 ? 2.768 -24.078 2.814 1 68.69 46 ASN B CA 1
ATOM 1423 C C . ASN B 1 46 ? 4.09 -23.422 2.449 1 68.69 46 ASN B C 1
ATOM 1425 O O . ASN B 1 46 ? 4.113 -22.453 1.682 1 68.69 46 ASN B O 1
ATOM 1429 N N . PHE B 1 47 ? 5.148 -23.969 2.885 1 61.56 47 PHE B N 1
ATOM 1430 C CA . PHE B 1 47 ? 6.492 -23.406 2.826 1 61.56 47 PHE B CA 1
ATOM 1431 C C . PHE B 1 47 ? 6.934 -23.203 1.381 1 61.56 47 PHE B C 1
ATOM 1433 O O . PHE B 1 47 ? 7.754 -22.328 1.092 1 61.56 47 PHE B O 1
ATOM 1440 N N . PHE B 1 48 ? 6.363 -23.984 0.535 1 63.22 48 PHE B N 1
ATOM 1441 C CA . PHE B 1 48 ? 6.875 -23.953 -0.829 1 63.22 48 PHE B CA 1
ATOM 1442 C C . PHE B 1 48 ? 6.211 -22.828 -1.624 1 63.22 48 PHE B C 1
ATOM 1444 O O . PHE B 1 48 ? 6.719 -22.422 -2.67 1 63.22 48 PHE B O 1
ATOM 1451 N N . ASP B 1 49 ? 5.109 -22.375 -1.207 1 70.25 49 ASP B N 1
ATOM 1452 C CA . ASP B 1 49 ? 4.469 -21.234 -1.855 1 70.25 49 ASP B CA 1
ATOM 1453 C C . ASP B 1 49 ? 4.18 -20.125 -0.851 1 70.25 49 ASP B C 1
ATOM 1455 O O . ASP B 1 49 ? 3.162 -20.156 -0.158 1 70.25 49 ASP B O 1
ATOM 1459 N N . LEU B 1 50 ? 5.137 -19.188 -0.771 1 73.69 50 LEU B N 1
ATOM 1460 C CA . LEU B 1 50 ? 5.059 -18.141 0.241 1 73.69 50 LEU B CA 1
ATOM 1461 C C . LEU B 1 50 ? 4.191 -16.984 -0.241 1 73.69 50 LEU B C 1
ATOM 1463 O O . LEU B 1 50 ? 3.988 -16.016 0.489 1 73.69 50 LEU B O 1
ATOM 1467 N N . THR B 1 51 ? 3.562 -17.234 -1.328 1 76.62 51 THR B N 1
ATOM 1468 C CA . THR B 1 51 ? 2.768 -16.141 -1.887 1 76.62 51 THR B CA 1
ATOM 1469 C C . THR B 1 51 ? 1.55 -15.859 -1.011 1 76.62 51 THR B C 1
ATOM 1471 O O . THR B 1 51 ? 1.303 -14.711 -0.638 1 76.62 51 THR B O 1
ATOM 1474 N N . VAL B 1 52 ? 0.927 -16.938 -0.536 1 82.56 52 VAL B N 1
ATOM 1475 C CA . VAL B 1 52 ? -0.319 -16.797 0.207 1 82.56 52 VAL B CA 1
ATOM 1476 C C . VAL B 1 52 ? -0.027 -16.219 1.595 1 82.56 52 VAL B C 1
ATOM 1478 O O . VAL B 1 52 ? -0.609 -15.211 1.993 1 82.56 52 VAL B O 1
ATOM 1481 N N . PRO B 1 53 ? 0.906 -16.766 2.283 1 85.44 53 PRO B N 1
ATOM 1482 C CA . PRO B 1 53 ? 1.159 -16.203 3.611 1 85.44 53 PRO B CA 1
ATOM 1483 C C . PRO B 1 53 ? 1.651 -14.766 3.555 1 85.44 53 PRO B C 1
ATOM 1485 O O . PRO B 1 53 ? 1.33 -13.961 4.438 1 85.44 53 PRO B O 1
ATOM 1488 N N . VAL B 1 54 ? 2.385 -14.469 2.609 1 85 54 VAL B N 1
ATOM 1489 C CA . VAL B 1 54 ? 2.916 -13.109 2.488 1 85 54 VAL B CA 1
ATOM 1490 C C . VAL B 1 54 ? 1.777 -12.133 2.219 1 85 54 VAL B C 1
ATOM 1492 O O . VAL B 1 54 ? 1.657 -11.109 2.896 1 85 54 VAL B O 1
ATOM 1495 N N . LEU B 1 55 ? 0.959 -12.422 1.327 1 88.06 55 LEU B N 1
ATOM 1496 C CA . LEU B 1 55 ? -0.151 -11.531 1 1 88.06 55 LEU B CA 1
ATOM 1497 C C . LEU B 1 55 ? -1.136 -11.445 2.16 1 88.06 55 LEU B C 1
ATOM 1499 O O . LEU B 1 55 ? -1.736 -10.391 2.391 1 88.06 55 LEU B O 1
ATOM 1503 N N . ALA B 1 56 ? -1.227 -12.547 2.859 1 91.94 56 ALA B N 1
ATOM 1504 C CA . ALA B 1 56 ? -2.096 -12.562 4.031 1 91.94 56 ALA B CA 1
ATOM 1505 C C . ALA B 1 56 ? -1.564 -11.633 5.121 1 91.94 56 ALA B C 1
ATOM 1507 O O . ALA B 1 56 ? -2.336 -10.922 5.773 1 91.94 56 ALA B O 1
ATOM 1508 N N . ILE B 1 57 ? -0.295 -11.672 5.281 1 92.88 57 ILE B N 1
ATOM 1509 C CA . ILE B 1 57 ? 0.32 -10.766 6.246 1 92.88 57 ILE B CA 1
ATOM 1510 C C . ILE B 1 57 ? 0.084 -9.32 5.82 1 92.88 57 ILE B C 1
ATOM 1512 O O . ILE B 1 57 ? -0.216 -8.461 6.656 1 92.88 57 ILE B O 1
ATOM 1516 N N . TYR B 1 58 ? 0.271 -9.047 4.598 1 94.94 58 TYR B N 1
ATOM 1517 C CA . TYR B 1 58 ? 0.019 -7.699 4.098 1 94.94 58 TYR B CA 1
ATOM 1518 C C . TYR B 1 58 ? -1.415 -7.273 4.383 1 94.94 58 TYR B C 1
ATOM 1520 O O . TYR B 1 58 ? -1.659 -6.137 4.801 1 94.94 58 TYR B O 1
ATOM 1528 N N . MET B 1 59 ? -2.322 -8.156 4.117 1 96 59 MET B N 1
ATOM 1529 C CA . MET B 1 59 ? -3.723 -7.836 4.383 1 96 59 MET B CA 1
ATOM 1530 C C . MET B 1 59 ? -3.922 -7.445 5.844 1 96 59 MET B C 1
ATOM 1532 O O . MET B 1 59 ? -4.641 -6.488 6.141 1 96 59 MET B O 1
ATOM 1536 N N . CYS B 1 60 ? -3.254 -8.133 6.766 1 96.69 60 CYS B N 1
ATOM 1537 C CA . CYS B 1 60 ? -3.346 -7.84 8.195 1 96.69 60 CYS B CA 1
ATOM 1538 C C . CYS B 1 60 ? -2.74 -6.477 8.508 1 96.69 60 CYS B C 1
ATOM 1540 O O . CYS B 1 60 ? -3.379 -5.641 9.148 1 96.69 60 CYS B O 1
ATOM 1542 N N . ILE B 1 61 ? -1.583 -6.277 8.031 1 96.62 61 ILE B N 1
ATOM 1543 C CA . ILE B 1 61 ? -0.861 -5.039 8.305 1 96.62 61 ILE B CA 1
ATOM 1544 C C . ILE B 1 61 ? -1.646 -3.85 7.754 1 96.62 61 ILE B C 1
ATOM 1546 O O . ILE B 1 61 ? -1.855 -2.857 8.453 1 96.62 61 ILE B O 1
ATOM 1550 N N . PHE B 1 62 ? -2.137 -3.947 6.57 1 97.75 62 PHE B N 1
ATOM 1551 C CA . PHE B 1 62 ? -2.873 -2.854 5.949 1 97.75 62 PHE B CA 1
ATOM 1552 C C . PHE B 1 62 ? -4.215 -2.643 6.641 1 97.75 62 PHE B C 1
ATOM 1554 O O . PHE B 1 62 ? -4.699 -1.513 6.738 1 97.75 62 PHE B O 1
ATOM 1561 N N . GLY B 1 63 ? -4.816 -3.756 7.105 1 98.31 63 GLY B N 1
ATOM 1562 C CA . GLY B 1 63 ? -6.004 -3.617 7.934 1 98.31 63 GLY B CA 1
ATOM 1563 C C . GLY B 1 63 ? -5.754 -2.826 9.203 1 98.31 63 GLY B C 1
ATOM 1564 O O . GLY B 1 63 ? -6.582 -2.004 9.602 1 98.31 63 GLY B O 1
ATOM 1565 N N . LEU B 1 64 ? -4.652 -3.045 9.805 1 98 64 LEU B N 1
ATOM 1566 C CA . LEU B 1 64 ? -4.285 -2.334 11.023 1 98 64 LEU B CA 1
ATOM 1567 C C . LEU B 1 64 ? -4.02 -0.861 10.742 1 98 64 LEU B C 1
ATOM 1569 O O . LEU B 1 64 ? -4.387 0.008 11.531 1 98 64 LEU B O 1
ATOM 1573 N N . VAL B 1 65 ? -3.344 -0.575 9.648 1 97.62 65 VAL B N 1
ATOM 1574 C CA . VAL B 1 65 ? -3.115 0.807 9.234 1 97.62 65 VAL B CA 1
ATOM 1575 C C . VAL B 1 65 ? -4.453 1.515 9.031 1 97.62 65 VAL B C 1
ATOM 1577 O O . VAL B 1 65 ? -4.648 2.633 9.516 1 97.62 65 VAL B O 1
ATOM 1580 N N . LEU B 1 66 ? -5.367 0.856 8.344 1 98.44 66 LEU B N 1
ATOM 1581 C CA . LEU B 1 66 ? -6.691 1.429 8.125 1 98.44 66 LEU B CA 1
ATOM 1582 C C . LEU B 1 66 ? -7.414 1.649 9.453 1 98.44 66 LEU B C 1
ATOM 1584 O O . LEU B 1 66 ? -8.078 2.672 9.641 1 98.44 66 LEU B O 1
ATOM 1588 N N . THR B 1 67 ? -7.25 0.713 10.375 1 98.19 67 THR B N 1
ATOM 1589 C CA . THR B 1 67 ? -7.844 0.836 11.703 1 98.19 67 THR B CA 1
ATOM 1590 C C . THR B 1 67 ? -7.297 2.064 12.422 1 98.19 67 THR B C 1
ATOM 1592 O O . THR B 1 67 ? -8.062 2.832 13.016 1 98.19 67 THR B O 1
ATOM 1595 N N . SER B 1 68 ? -6.035 2.213 12.32 1 97.56 68 SER B N 1
ATOM 1596 C CA . SER B 1 68 ? -5.414 3.357 12.984 1 97.56 68 SER B CA 1
ATOM 1597 C C . SER B 1 68 ? -5.957 4.672 12.438 1 97.56 68 SER B C 1
ATOM 1599 O O . SER B 1 68 ? -6.121 5.641 13.18 1 97.56 68 SER B O 1
ATOM 1601 N N . CYS B 1 69 ? -6.25 4.707 11.188 1 97.31 69 CYS B N 1
ATOM 1602 C CA . CYS B 1 69 ? -6.773 5.914 10.562 1 97.31 69 CYS B CA 1
ATOM 1603 C C . CYS B 1 69 ? -8.234 6.137 10.945 1 97.31 69 CYS B C 1
ATOM 1605 O O . CYS B 1 69 ? -8.641 7.27 11.211 1 97.31 69 CYS B O 1
ATOM 1607 N N . GLU B 1 70 ? -8.953 5.102 10.984 1 96.44 70 GLU B N 1
ATOM 1608 C CA . GLU B 1 70 ? -10.367 5.199 11.344 1 96.44 70 GLU B CA 1
ATOM 1609 C C . GLU B 1 70 ? -10.539 5.621 12.797 1 96.44 70 GLU B C 1
ATOM 1611 O O . GLU B 1 70 ? -11.523 6.277 13.141 1 96.44 70 GLU B O 1
ATOM 1616 N N . MET B 1 71 ? -9.641 5.203 13.57 1 96.19 71 MET B N 1
ATOM 1617 C CA . MET B 1 71 ? -9.672 5.586 14.977 1 96.19 71 MET B CA 1
ATOM 1618 C C . MET B 1 71 ? -9.062 6.969 15.18 1 96.19 71 MET B C 1
ATOM 1620 O O . MET B 1 71 ? -9.047 7.484 16.297 1 96.19 71 MET B O 1
ATOM 1624 N N . ASN B 1 72 ? -8.609 7.535 14.227 1 95.25 72 ASN B N 1
ATOM 1625 C CA . ASN B 1 72 ? -8.047 8.883 14.227 1 95.25 72 ASN B CA 1
ATOM 1626 C C . ASN B 1 72 ? -6.891 9 15.211 1 95.25 72 ASN B C 1
ATOM 1628 O O . ASN B 1 72 ? -6.801 9.984 15.953 1 95.25 72 ASN B O 1
ATOM 1632 N N . LEU B 1 73 ? -6.09 7.98 15.148 1 95.75 73 LEU B N 1
ATOM 1633 C CA . LEU B 1 73 ? -4.887 8.086 15.969 1 95.75 73 LEU B CA 1
ATOM 1634 C C . LEU B 1 73 ? -3.971 9.188 15.453 1 95.75 73 LEU B C 1
ATOM 1636 O O . LEU B 1 73 ? -3.828 9.367 14.242 1 95.75 73 LEU B O 1
ATOM 1640 N N . ALA B 1 74 ? -3.311 9.977 16.328 1 94.75 74 ALA B N 1
ATOM 1641 C CA . ALA B 1 74 ? -2.457 11.109 15.977 1 94.75 74 ALA B CA 1
ATOM 1642 C C . ALA B 1 74 ? -1.377 10.688 14.984 1 94.75 74 ALA B C 1
ATOM 1644 O O . ALA B 1 74 ? -1.154 11.359 13.977 1 94.75 74 ALA B O 1
ATOM 1645 N N . ALA B 1 75 ? -0.728 9.57 15.164 1 95.06 75 ALA B N 1
ATOM 1646 C CA . ALA B 1 75 ? 0.333 9.07 14.297 1 95.06 75 ALA B CA 1
ATOM 1647 C C . ALA B 1 75 ? -0.192 8.789 12.898 1 95.06 75 ALA B C 1
ATOM 1649 O O . ALA B 1 75 ? 0.532 8.953 11.914 1 95.06 75 ALA B O 1
ATOM 1650 N N . SER B 1 76 ? -1.464 8.445 12.789 1 96.44 76 SER B N 1
ATOM 1651 C CA . SER B 1 76 ? -2.01 8.086 11.484 1 96.44 76 SER B CA 1
ATOM 1652 C C . SER B 1 76 ? -2.152 9.32 10.594 1 96.44 76 SER B C 1
ATOM 1654 O O . SER B 1 76 ? -1.993 9.227 9.375 1 96.44 76 SER B O 1
ATOM 1656 N N . LYS B 1 77 ? -2.377 10.438 11.195 1 95.31 77 LYS B N 1
ATOM 1657 C CA . LYS B 1 77 ? -2.512 11.672 10.422 1 95.31 77 LYS B CA 1
ATOM 1658 C C . LYS B 1 77 ? -1.159 12.141 9.898 1 95.31 77 LYS B C 1
ATOM 1660 O O . LYS B 1 77 ? -1.073 12.688 8.797 1 95.31 77 LYS B O 1
ATOM 1665 N N . THR B 1 78 ? -0.203 11.883 10.656 1 95.06 78 THR B N 1
ATOM 1666 C CA . THR B 1 78 ? 1.149 12.305 10.297 1 95.06 78 THR B CA 1
ATOM 1667 C C . THR B 1 78 ? 1.733 11.383 9.227 1 95.06 78 THR B C 1
ATOM 1669 O O . THR B 1 78 ? 2.371 11.859 8.281 1 95.06 78 THR B O 1
ATOM 1672 N N . TYR B 1 79 ? 1.405 10.086 9.289 1 96 79 TYR B N 1
ATOM 1673 C CA . TYR B 1 79 ? 2.125 9.125 8.461 1 96 79 TYR B CA 1
ATOM 1674 C C . TYR B 1 79 ? 1.258 8.648 7.305 1 96 79 TYR B C 1
ATOM 1676 O O . TYR B 1 79 ? 1.773 8.164 6.297 1 96 79 TYR B O 1
ATOM 1684 N N . PHE B 1 80 ? -0.079 8.828 7.484 1 97.31 80 PHE B N 1
ATOM 1685 C CA . PHE B 1 80 ? -0.98 8.273 6.48 1 97.31 80 PHE B CA 1
ATOM 1686 C C . PHE B 1 80 ? -2.045 9.289 6.09 1 97.31 80 PHE B C 1
ATOM 1688 O O . PHE B 1 80 ? -3.24 8.984 6.105 1 97.31 80 PHE B O 1
ATOM 1695 N N . GLY B 1 81 ? -1.604 10.398 5.676 1 96.5 81 GLY B N 1
ATOM 1696 C CA . GLY B 1 81 ? -2.504 11.492 5.34 1 96.5 81 GLY B CA 1
ATOM 1697 C C . GLY B 1 81 ? -3.461 11.148 4.211 1 96.5 81 GLY B C 1
ATOM 1698 O O . GLY B 1 81 ? -4.625 11.547 4.238 1 96.5 81 GLY B O 1
ATOM 1699 N N . ALA B 1 82 ? -3.006 10.391 3.236 1 96.31 82 ALA B N 1
ATOM 1700 C CA . ALA B 1 82 ? -3.822 10.016 2.088 1 96.31 82 ALA B CA 1
ATOM 1701 C C . ALA B 1 82 ? -5.047 9.219 2.523 1 96.31 82 ALA B C 1
ATOM 1703 O O . ALA B 1 82 ? -6.117 9.32 1.915 1 96.31 82 ALA B O 1
ATOM 1704 N N . LEU B 1 83 ? -4.918 8.492 3.617 1 97.31 83 LEU B N 1
ATOM 1705 C CA . LEU B 1 83 ? -5.992 7.617 4.066 1 97.31 83 LEU B CA 1
ATOM 1706 C C . LEU B 1 83 ? -7.055 8.406 4.832 1 97.31 83 LEU B C 1
ATOM 1708 O O . LEU B 1 83 ? -8.141 7.891 5.098 1 97.31 83 LEU B O 1
ATOM 1712 N N . HIS B 1 84 ? -6.77 9.641 5.113 1 96.06 84 HIS B N 1
ATOM 1713 C CA . HIS B 1 84 ? -7.762 10.5 5.758 1 96.06 84 HIS B CA 1
ATOM 1714 C C . HIS B 1 84 ? -8.555 11.289 4.727 1 96.06 84 HIS B C 1
ATOM 1716 O O . HIS B 1 84 ? -9.453 12.055 5.086 1 96.06 84 HIS B O 1
ATOM 1722 N N . GLU B 1 85 ? -8.188 11.039 3.447 1 94.44 85 GLU B N 1
ATOM 1723 C CA . GLU B 1 85 ? -8.969 11.539 2.318 1 94.44 85 GLU B CA 1
ATOM 1724 C C . GLU B 1 85 ? -9.805 10.43 1.688 1 94.44 85 GLU B C 1
ATOM 1726 O O . GLU B 1 85 ? -9.367 9.281 1.622 1 94.44 85 GLU B O 1
ATOM 1731 N N . TRP B 1 86 ? -10.906 10.82 1.23 1 93.19 86 TRP B N 1
ATOM 1732 C CA . TRP B 1 86 ? -11.844 9.812 0.751 1 93.19 86 TRP B CA 1
ATOM 1733 C C . TRP B 1 86 ? -11.266 9.039 -0.427 1 93.19 86 TRP B C 1
ATOM 1735 O O . TRP B 1 86 ? -11.414 7.82 -0.513 1 93.19 86 TRP B O 1
ATOM 1745 N N . LEU B 1 87 ? -10.641 9.719 -1.317 1 93.88 87 LEU B N 1
ATOM 1746 C CA . LEU B 1 87 ? -10.125 9.062 -2.514 1 93.88 87 LEU B CA 1
ATOM 1747 C C . LEU B 1 87 ? -8.969 8.133 -2.166 1 93.88 87 LEU B C 1
ATOM 1749 O O . LEU B 1 87 ? -8.922 6.992 -2.639 1 93.88 87 LEU B O 1
ATOM 1753 N N . GLY B 1 88 ? -8.055 8.586 -1.35 1 95.94 88 GLY B N 1
ATOM 1754 C CA . GLY B 1 88 ? -6.953 7.746 -0.909 1 95.94 88 GLY B CA 1
ATOM 1755 C C . GLY B 1 88 ? -7.406 6.516 -0.147 1 95.94 88 GLY B C 1
ATOM 1756 O O . GLY B 1 88 ? -6.871 5.422 -0.35 1 95.94 88 GLY B O 1
ATOM 1757 N N . GLU B 1 89 ? -8.328 6.723 0.626 1 97.56 89 GLU B N 1
ATOM 1758 C CA . GLU B 1 89 ? -8.867 5.625 1.424 1 97.56 89 GLU B CA 1
ATOM 1759 C C . GLU B 1 89 ? -9.531 4.578 0.539 1 97.56 89 GLU B C 1
ATOM 1761 O O . GLU B 1 89 ? -9.289 3.379 0.696 1 97.56 89 GLU B O 1
ATOM 1766 N N . ALA B 1 90 ? -10.336 5.066 -0.349 1 97.31 90 ALA B N 1
ATOM 1767 C CA . ALA B 1 90 ? -11.062 4.168 -1.242 1 97.31 90 ALA B CA 1
ATOM 1768 C C . ALA B 1 90 ? -10.094 3.369 -2.117 1 97.31 90 ALA B C 1
ATOM 1770 O O . ALA B 1 90 ? -10.219 2.146 -2.23 1 97.31 90 ALA B O 1
ATOM 1771 N N . VAL B 1 91 ? -9.141 4.031 -2.701 1 95.75 91 VAL B N 1
ATOM 1772 C CA . VAL B 1 91 ? -8.148 3.381 -3.547 1 95.75 91 VAL B CA 1
ATOM 1773 C C . VAL B 1 91 ? -7.371 2.35 -2.732 1 95.75 91 VAL B C 1
ATOM 1775 O O . VAL B 1 91 ? -7.082 1.253 -3.219 1 95.75 91 VAL B O 1
ATOM 1778 N N . PHE B 1 92 ? -7.121 2.727 -1.538 1 97.94 92 PHE B N 1
ATOM 1779 C CA . PHE B 1 92 ? -6.391 1.832 -0.647 1 97.94 92 PHE B CA 1
ATOM 1780 C C . PHE B 1 92 ? -7.203 0.575 -0.361 1 97.94 92 PHE B C 1
ATOM 1782 O O . PHE B 1 92 ? -6.676 -0.537 -0.409 1 97.94 92 PHE B O 1
ATOM 1789 N N . MET B 1 93 ? -8.438 0.735 -0.085 1 98.31 93 MET B N 1
ATOM 1790 C CA . MET B 1 93 ? -9.289 -0.413 0.207 1 98.31 93 MET B CA 1
ATOM 1791 C C . MET B 1 93 ? -9.422 -1.318 -1.013 1 98.31 93 MET B C 1
ATOM 1793 O O . MET B 1 93 ? -9.406 -2.545 -0.887 1 98.31 93 MET B O 1
ATOM 1797 N N . ILE B 1 94 ? -9.555 -0.757 -2.105 1 96.94 94 ILE B N 1
ATOM 1798 C CA . ILE B 1 94 ? -9.633 -1.53 -3.34 1 96.94 94 ILE B CA 1
ATOM 1799 C C . ILE B 1 94 ? -8.305 -2.252 -3.584 1 96.94 94 ILE B C 1
ATOM 1801 O O . ILE B 1 94 ? -8.297 -3.434 -3.936 1 96.94 94 ILE B O 1
ATOM 1805 N N . PHE B 1 95 ? -7.242 -1.585 -3.359 1 96.31 95 PHE B N 1
ATOM 1806 C CA . PHE B 1 95 ? -5.914 -2.18 -3.461 1 96.31 95 PHE B CA 1
ATOM 1807 C C . PHE B 1 95 ? -5.789 -3.383 -2.533 1 96.31 95 PHE B C 1
ATOM 1809 O O . PHE B 1 95 ? -5.453 -4.484 -2.977 1 96.31 95 PHE B O 1
ATOM 1816 N N . VAL B 1 96 ? -6.008 -3.244 -1.254 1 96.5 96 VAL B N 1
ATOM 1817 C CA . VAL B 1 96 ? -5.875 -4.316 -0.275 1 96.5 96 VAL B CA 1
ATOM 1818 C C . VAL B 1 96 ? -6.855 -5.441 -0.604 1 96.5 96 VAL B C 1
ATOM 1820 O O . VAL B 1 96 ? -6.523 -6.621 -0.465 1 96.5 96 VAL B O 1
ATOM 1823 N N . GLY B 1 97 ? -8.031 -5.039 -1.047 1 96.75 97 GLY B N 1
ATOM 1824 C CA . GLY B 1 97 ? -9.023 -6.031 -1.424 1 96.75 97 GLY B CA 1
ATOM 1825 C C . GLY B 1 97 ? -8.562 -6.945 -2.543 1 96.75 97 GLY B C 1
ATOM 1826 O O . GLY B 1 97 ? -8.797 -8.156 -2.502 1 96.75 97 GLY B O 1
ATOM 1827 N N . THR B 1 98 ? -7.906 -6.359 -3.475 1 93.12 98 THR B N 1
ATOM 1828 C CA . THR B 1 98 ? -7.445 -7.164 -4.602 1 93.12 98 THR B CA 1
ATOM 1829 C C . THR B 1 98 ? -6.328 -8.109 -4.172 1 93.12 98 THR B C 1
ATOM 1831 O O . THR B 1 98 ? -6.152 -9.18 -4.754 1 93.12 98 THR B O 1
ATOM 1834 N N . LEU B 1 99 ? -5.566 -7.742 -3.195 1 90.81 99 LEU B N 1
ATOM 1835 C CA . LEU B 1 99 ? -4.594 -8.672 -2.639 1 90.81 99 LEU B CA 1
ATOM 1836 C C . LEU B 1 99 ? -5.285 -9.914 -2.08 1 90.81 99 LEU B C 1
ATOM 1838 O O . LEU B 1 99 ? -4.809 -11.031 -2.275 1 90.81 99 LEU B O 1
ATOM 1842 N N . GLY B 1 100 ? -6.395 -9.672 -1.4 1 92.19 100 GLY B N 1
ATOM 1843 C CA . GLY B 1 100 ? -7.156 -10.789 -0.861 1 92.19 100 GLY B CA 1
ATOM 1844 C C . GLY B 1 100 ? -7.742 -11.688 -1.935 1 92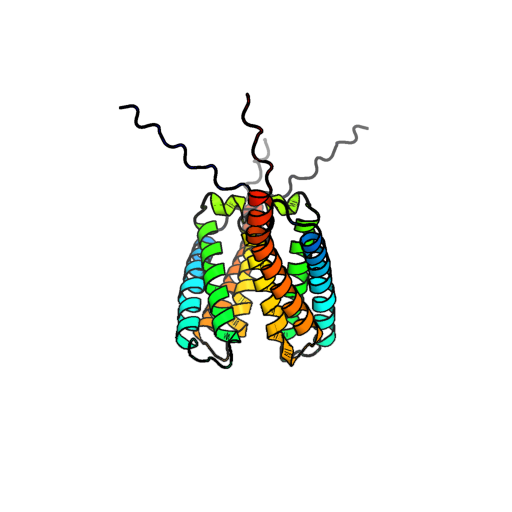.19 100 GLY B C 1
ATOM 1845 O O . GLY B 1 100 ? -7.656 -12.914 -1.842 1 92.19 100 GLY B O 1
ATOM 1846 N N . VAL B 1 101 ? -8.289 -11.07 -2.932 1 88.94 101 VAL B N 1
ATOM 1847 C CA . VAL B 1 101 ? -8.891 -11.828 -4.027 1 88.94 101 VAL B CA 1
ATOM 1848 C C . VAL B 1 101 ? -7.816 -12.625 -4.758 1 88.94 101 VAL B C 1
ATOM 1850 O O . VAL B 1 101 ? -8.078 -13.734 -5.238 1 88.94 101 VAL B O 1
ATOM 1853 N N . ALA B 1 102 ? -6.621 -12.109 -4.785 1 83.75 102 ALA B N 1
ATOM 1854 C CA . ALA B 1 102 ? -5.52 -12.758 -5.492 1 83.75 102 ALA B CA 1
ATOM 1855 C C . ALA B 1 102 ? -5.199 -14.117 -4.875 1 83.75 102 ALA B C 1
ATOM 1857 O O . ALA B 1 102 ? -4.637 -14.992 -5.539 1 83.75 102 ALA B O 1
ATOM 1858 N N . ILE B 1 103 ? -5.562 -14.305 -3.613 1 81.81 103 ILE B N 1
ATOM 1859 C CA . ILE B 1 103 ? -5.234 -15.578 -2.986 1 81.81 103 ILE B CA 1
ATOM 1860 C C . ILE B 1 103 ? -6.496 -16.422 -2.85 1 81.81 103 ILE B C 1
ATOM 1862 O O . ILE B 1 103 ? -6.594 -17.266 -1.949 1 81.81 103 ILE B O 1
ATOM 1866 N N . TRP B 1 104 ? -7.355 -16.234 -3.699 1 79.25 104 TRP B N 1
ATOM 1867 C CA . TRP B 1 104 ? -8.656 -16.891 -3.65 1 79.25 104 TRP B CA 1
ATOM 1868 C C . TRP B 1 104 ? -8.508 -18.406 -3.76 1 79.25 104 TRP B C 1
ATOM 1870 O O . TRP B 1 104 ? -9.281 -19.156 -3.158 1 79.25 104 TRP B O 1
ATOM 1880 N N . THR B 1 105 ? -7.551 -18.859 -4.484 1 78.56 105 THR B N 1
ATOM 1881 C CA . THR B 1 105 ? -7.402 -20.297 -4.723 1 78.56 105 THR B CA 1
ATOM 1882 C C . THR B 1 105 ? -6.957 -21.016 -3.455 1 78.56 105 THR B C 1
ATOM 1884 O O . THR B 1 105 ? -7.211 -22.203 -3.291 1 78.56 105 THR B O 1
ATOM 1887 N N . ALA B 1 106 ? -6.363 -20.281 -2.574 1 81 106 ALA B N 1
ATOM 1888 C CA . ALA B 1 106 ? -5.785 -20.938 -1.403 1 81 106 ALA B CA 1
ATOM 1889 C C . ALA B 1 106 ? -6.547 -20.562 -0.135 1 81 106 ALA B C 1
ATOM 1891 O O . ALA B 1 106 ? -6.414 -21.219 0.895 1 81 106 ALA B O 1
ATOM 1892 N N . SER B 1 107 ? -7.316 -19.547 -0.203 1 84.69 107 SER B N 1
ATOM 1893 C CA . SER B 1 107 ? -7.988 -19.094 1.014 1 84.69 107 SER B CA 1
ATOM 1894 C C . SER B 1 107 ? -9.344 -18.469 0.7 1 84.69 107 SER B C 1
ATOM 1896 O O . SER B 1 107 ? -9.414 -17.391 0.107 1 84.69 107 SER B O 1
ATOM 1898 N N . LEU B 1 108 ? -10.383 -19.078 1.208 1 90.81 108 LEU B N 1
ATOM 1899 C CA . LEU B 1 108 ? -11.734 -18.547 1.088 1 90.81 108 LEU B CA 1
ATOM 1900 C C . LEU B 1 108 ? -11.875 -17.25 1.87 1 90.81 108 LEU B C 1
ATOM 1902 O O . LEU B 1 108 ? -12.586 -16.328 1.441 1 90.81 108 LEU B O 1
ATOM 1906 N N . PHE B 1 109 ? -11.211 -17.219 2.959 1 92.56 109 PHE B N 1
ATOM 1907 C CA . PHE B 1 109 ? -11.281 -16.031 3.797 1 92.56 109 PHE B CA 1
ATOM 1908 C C . PHE B 1 109 ? -10.609 -14.844 3.115 1 92.56 109 PHE B C 1
ATOM 1910 O O . PHE B 1 109 ? -11.07 -13.711 3.227 1 92.56 109 PHE B O 1
ATOM 1917 N N . GLY B 1 110 ? -9.547 -15.141 2.426 1 92.94 110 GLY B N 1
ATOM 1918 C CA . GLY B 1 110 ? -8.93 -14.102 1.618 1 92.94 110 GLY B CA 1
ATOM 1919 C C . GLY B 1 110 ? -9.844 -13.562 0.538 1 92.94 110 GLY B C 1
ATOM 1920 O O . GLY B 1 110 ? -10 -12.344 0.397 1 92.94 110 GLY B O 1
ATOM 1921 N N . LEU B 1 111 ? -10.508 -14.414 -0.073 1 93.31 111 LEU B N 1
ATOM 1922 C CA . LEU B 1 111 ? -11.414 -14.039 -1.15 1 93.31 111 LEU B CA 1
ATOM 1923 C C . LEU B 1 111 ? -12.578 -13.211 -0.617 1 93.31 111 LEU B C 1
ATOM 1925 O O . LEU B 1 111 ? -12.867 -12.133 -1.14 1 93.31 111 LEU B O 1
ATOM 1929 N N . ILE B 1 112 ? -13.18 -13.648 0.385 1 96.69 112 ILE B N 1
ATOM 1930 C CA . ILE B 1 112 ? -14.359 -12.992 0.934 1 96.69 112 ILE B CA 1
ATOM 1931 C C . ILE B 1 112 ? -13.977 -11.625 1.496 1 96.69 112 ILE B C 1
ATOM 1933 O O . ILE B 1 112 ? -14.633 -10.625 1.215 1 96.69 112 ILE B O 1
ATOM 1937 N N . GLY B 1 113 ? -12.961 -11.672 2.258 1 97.56 113 GLY B N 1
ATOM 1938 C CA . GLY B 1 113 ? -12.508 -10.414 2.828 1 97.56 113 GLY B CA 1
ATOM 1939 C C . GLY B 1 113 ? -12.062 -9.406 1.779 1 97.56 113 GLY B C 1
ATOM 1940 O O . GLY B 1 113 ? -12.383 -8.219 1.875 1 97.56 113 GLY B O 1
ATOM 1941 N N . GLY B 1 114 ? -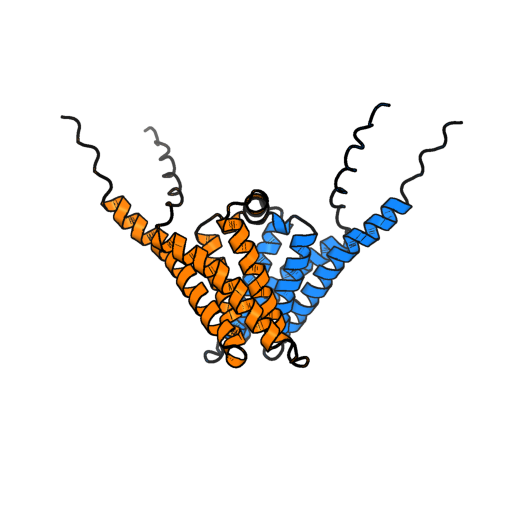11.297 -9.875 0.849 1 97 114 GLY B N 1
ATOM 1942 C CA . GLY B 1 114 ? -10.859 -9.008 -0.234 1 97 114 GLY B CA 1
ATOM 1943 C C . GLY B 1 114 ? -12.008 -8.422 -1.03 1 97 114 GLY B C 1
ATOM 1944 O O . GLY B 1 114 ? -12.031 -7.219 -1.308 1 97 114 GLY B O 1
ATOM 1945 N N . PHE B 1 115 ? -12.93 -9.305 -1.405 1 97.38 115 PHE B N 1
ATOM 1946 C CA . PHE B 1 115 ? -14.094 -8.844 -2.16 1 97.38 115 PHE B CA 1
ATOM 1947 C C . PHE B 1 115 ? -14.883 -7.812 -1.361 1 97.38 115 PHE B C 1
ATOM 1949 O O . PHE B 1 115 ? -15.312 -6.793 -1.905 1 97.38 115 PHE B O 1
ATOM 1956 N N . TYR B 1 116 ? -15.094 -8.125 -0.134 1 98.44 116 TYR B N 1
ATOM 1957 C CA . TYR B 1 116 ? -15.781 -7.172 0.73 1 98.44 116 TYR B CA 1
ATOM 1958 C C . TYR B 1 116 ? -15.078 -5.816 0.712 1 98.44 116 TYR B C 1
ATOM 1960 O O . TYR B 1 116 ? -15.727 -4.777 0.583 1 98.44 116 TYR B O 1
ATOM 1968 N N . SER B 1 117 ? -13.805 -5.809 0.875 1 98.69 117 SER B N 1
ATOM 1969 C CA . SER B 1 117 ? -13.047 -4.562 0.919 1 98.69 117 SER B CA 1
ATOM 1970 C C . SER B 1 117 ? -13.203 -3.779 -0.379 1 98.69 117 SER B C 1
ATOM 1972 O O . SER B 1 117 ? -13.305 -2.551 -0.358 1 98.69 117 SER B O 1
ATOM 1974 N N . ILE B 1 118 ? -13.211 -4.406 -1.477 1 97.88 118 ILE B N 1
ATOM 1975 C CA . ILE B 1 118 ? -13.398 -3.746 -2.766 1 97.88 118 ILE B CA 1
ATOM 1976 C C . ILE B 1 118 ? -14.766 -3.072 -2.811 1 97.88 118 ILE B C 1
ATOM 1978 O O . ILE B 1 118 ? -14.883 -1.914 -3.221 1 97.88 118 ILE B O 1
ATOM 1982 N N . VAL B 1 119 ? -15.719 -3.771 -2.359 1 98.38 119 VAL B N 1
ATOM 1983 C CA . VAL B 1 119 ? -17.078 -3.248 -2.361 1 98.38 119 VAL B CA 1
ATOM 1984 C C . VAL B 1 119 ? -17.172 -2.023 -1.452 1 98.38 119 VAL B C 1
ATOM 1986 O O . VAL B 1 119 ? -17.781 -1.015 -1.815 1 98.38 119 VAL B O 1
ATOM 1989 N N . VAL B 1 120 ? -16.578 -2.139 -0.317 1 98.44 120 VAL B N 1
ATOM 1990 C CA . VAL B 1 120 ? -16.594 -1.012 0.61 1 98.44 120 VAL B CA 1
ATOM 1991 C C . VAL B 1 120 ? -15.867 0.178 -0 1 98.44 120 VAL B C 1
ATOM 1993 O O . VAL B 1 120 ? -16.312 1.322 0.124 1 98.44 120 VAL B O 1
ATOM 1996 N N . GLY B 1 121 ? -14.711 -0.039 -0.605 1 98.19 121 GLY B N 1
ATOM 1997 C CA . GLY B 1 121 ? -14.023 1.035 -1.304 1 98.19 121 GLY B CA 1
ATOM 1998 C C . GLY B 1 121 ? -14.891 1.725 -2.34 1 98.19 121 GLY B C 1
ATOM 1999 O O . GLY B 1 121 ? -14.906 2.953 -2.43 1 98.19 121 GLY B O 1
ATOM 2000 N N . ALA B 1 122 ? -15.578 0.939 -3.082 1 97.38 122 ALA B N 1
ATOM 2001 C CA . ALA B 1 122 ? -16.516 1.486 -4.062 1 97.38 122 ALA B CA 1
ATOM 2002 C C . ALA B 1 122 ? -17.625 2.273 -3.377 1 97.38 122 ALA B C 1
ATOM 2004 O O . ALA B 1 122 ? -18.047 3.322 -3.871 1 97.38 122 ALA B O 1
ATOM 2005 N N . ALA B 1 123 ? -18.078 1.771 -2.32 1 96.69 123 ALA B N 1
ATOM 2006 C CA . ALA B 1 123 ? -19.141 2.445 -1.57 1 96.69 123 ALA B CA 1
ATOM 2007 C C . ALA B 1 123 ? -18.672 3.816 -1.086 1 96.69 123 ALA B C 1
ATOM 2009 O O . ALA B 1 123 ? -19.453 4.766 -1.051 1 96.69 123 ALA B O 1
ATOM 2010 N N . VAL B 1 124 ? -17.438 3.902 -0.686 1 95.94 124 VAL B N 1
ATOM 2011 C CA . VAL B 1 124 ? -16.875 5.176 -0.253 1 95.94 124 VAL B CA 1
ATOM 2012 C C . VAL B 1 124 ? -16.891 6.168 -1.413 1 95.94 124 VAL B C 1
ATOM 2014 O O . VAL B 1 124 ? -17.234 7.34 -1.231 1 95.94 124 VAL B O 1
ATOM 2017 N N . ILE B 1 125 ? -16.562 5.715 -2.566 1 95.19 125 ILE B N 1
ATOM 2018 C CA . ILE B 1 125 ? -16.562 6.578 -3.746 1 95.19 125 ILE B CA 1
ATOM 2019 C C . ILE B 1 125 ? -18 7.02 -4.059 1 95.19 125 ILE B C 1
ATOM 2021 O O . ILE B 1 125 ? -18.25 8.211 -4.266 1 95.19 125 ILE B O 1
ATOM 2025 N N . VAL B 1 126 ? -18.891 6.109 -4.094 1 93.75 126 VAL B N 1
ATOM 2026 C CA . VAL B 1 126 ? -20.281 6.391 -4.43 1 93.75 126 VAL B CA 1
ATOM 2027 C C . VAL B 1 126 ? -20.875 7.363 -3.412 1 93.75 126 VAL B C 1
ATOM 2029 O O . VAL B 1 126 ? -21.656 8.25 -3.771 1 93.75 126 VAL B O 1
ATOM 2032 N N . ASP B 1 127 ? -20.5 7.145 -2.188 1 91.81 127 ASP B N 1
ATOM 2033 C CA . ASP B 1 127 ? -21.016 7.984 -1.112 1 91.81 127 ASP B CA 1
ATOM 2034 C C . ASP B 1 127 ? -20.641 9.445 -1.33 1 91.81 127 ASP B C 1
ATOM 2036 O O . ASP B 1 127 ? -21.375 10.352 -0.95 1 91.81 127 ASP B O 1
ATOM 2040 N N . GLN B 1 128 ? -19.562 9.711 -1.882 1 87.75 128 GLN B N 1
ATOM 2041 C CA . GLN B 1 128 ? -19.078 11.062 -2.104 1 87.75 128 GLN B CA 1
ATOM 2042 C C . GLN B 1 128 ? -19.844 11.742 -3.238 1 87.75 128 GLN B C 1
ATOM 2044 O O . GLN B 1 128 ? -20.016 12.961 -3.232 1 87.75 128 GLN B O 1
ATOM 2049 N N . PHE B 1 129 ? -20.25 10.961 -4.18 1 86.06 129 PHE B N 1
ATOM 2050 C CA . PHE B 1 129 ? -20.969 11.539 -5.309 1 86.06 129 PHE B CA 1
ATOM 2051 C C . PHE B 1 129 ? -22.469 11.5 -5.07 1 86.06 129 PHE B C 1
ATOM 2053 O O . PHE B 1 129 ? -23.203 12.383 -5.535 1 86.06 129 PHE B O 1
ATOM 2060 N N . ALA B 1 130 ? -22.984 10.438 -4.676 1 72 130 ALA B N 1
ATOM 2061 C CA . ALA B 1 130 ? -24.422 10.305 -4.438 1 72 130 ALA B CA 1
ATOM 2062 C C . ALA B 1 130 ? -24.875 11.227 -3.318 1 72 130 ALA B C 1
ATOM 2064 O O . ALA B 1 130 ? -25.844 11.969 -3.475 1 72 130 ALA B O 1
ATOM 2065 N N . PHE B 1 131 ? -24.281 11.047 -2.223 1 56.16 131 PHE B N 1
ATOM 2066 C CA . PHE B 1 131 ? -24.734 11.859 -1.103 1 56.16 131 PHE B CA 1
ATOM 2067 C C . PHE B 1 131 ? -24.406 13.328 -1.336 1 56.16 131 PHE B C 1
ATOM 2069 O O . PHE B 1 131 ? -25.094 14.219 -0.822 1 56.16 131 PHE B O 1
ATOM 2076 N N . GLY B 1 132 ? -23.359 13.539 -2.043 1 51.62 132 GLY B N 1
ATOM 2077 C CA . GLY B 1 132 ? -23.188 14.93 -2.443 1 51.62 132 GLY B CA 1
ATOM 2078 C C . GLY B 1 132 ? -24.344 15.477 -3.244 1 51.62 132 GLY B C 1
ATOM 2079 O O . GLY B 1 132 ? -24.781 16.609 -3.021 1 51.62 132 GLY B O 1
ATOM 2080 N N . ARG B 1 133 ? -24.781 14.711 -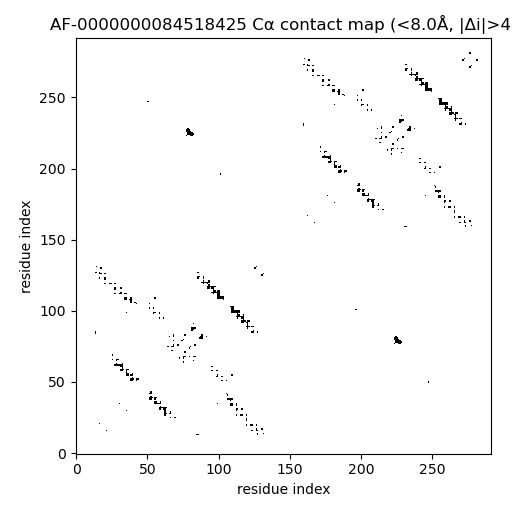4.086 1 48.56 133 ARG B N 1
ATOM 2081 C CA . ARG B 1 133 ? -25.891 15.156 -4.93 1 48.56 133 ARG B CA 1
ATOM 2082 C C . ARG B 1 133 ? -27.172 15.273 -4.125 1 48.56 133 ARG B C 1
ATOM 2084 O O . ARG B 1 133 ? -27.953 16.219 -4.312 1 48.56 133 ARG B O 1
ATOM 2091 N N . ARG B 1 134 ? -27.422 14.258 -3.363 1 48.72 134 ARG B N 1
ATOM 2092 C CA . ARG B 1 134 ? -28.688 14.328 -2.648 1 48.72 134 ARG B CA 1
ATOM 2093 C C . ARG B 1 134 ? -28.719 15.508 -1.688 1 48.72 134 ARG B C 1
ATOM 2095 O O . ARG B 1 134 ? -29.734 16.188 -1.563 1 48.72 134 ARG B O 1
ATOM 2102 N N . PHE B 1 135 ? -27.609 15.602 -0.911 1 46.03 135 PHE B N 1
ATOM 2103 C CA . PHE B 1 135 ? -27.578 16.688 0.061 1 46.03 135 PHE B CA 1
ATOM 2104 C C . PHE B 1 135 ? -27.516 18.047 -0.64 1 46.03 135 PHE B C 1
ATOM 2106 O O . PHE B 1 135 ? -28.047 19.031 -0.139 1 46.03 135 PHE B O 1
ATOM 2113 N N . LEU B 1 136 ? -26.797 18.094 -1.743 1 46.38 136 LEU B N 1
ATOM 2114 C CA . LEU B 1 136 ? -26.797 19.328 -2.51 1 46.38 136 LEU B CA 1
ATOM 2115 C C . LEU B 1 136 ? -28.188 19.625 -3.064 1 46.38 136 LEU B C 1
ATOM 2117 O O . LEU B 1 136 ? -28.578 20.797 -3.176 1 46.38 136 LEU B O 1
ATOM 2121 N N . ASN B 1 137 ? -28.703 18.609 -3.482 1 49.31 137 ASN B N 1
ATOM 2122 C CA . ASN B 1 137 ? -30.031 18.875 -4.012 1 49.31 137 ASN B CA 1
ATOM 2123 C C . ASN B 1 137 ? -31.016 19.219 -2.9 1 49.31 137 ASN B C 1
ATOM 2125 O O . ASN B 1 137 ? -31.984 19.969 -3.119 1 49.31 137 ASN B O 1
ATOM 2129 N N . ASN B 1 138 ? -30.828 18.594 -1.687 1 45.03 138 ASN B N 1
ATOM 2130 C CA . ASN B 1 138 ? -31.812 18.875 -0.654 1 45.03 138 ASN B CA 1
ATOM 2131 C C . ASN B 1 138 ? -31.391 20.047 0.234 1 45.03 138 ASN B C 1
ATOM 2133 O O . ASN B 1 138 ? -31.969 20.25 1.309 1 45.03 138 ASN B O 1
ATOM 2137 N N . ALA B 1 139 ? -30.297 20.719 -0.065 1 43.19 139 ALA B N 1
ATOM 2138 C CA . ALA B 1 139 ? -29.969 21.906 0.724 1 43.19 139 ALA B CA 1
ATOM 2139 C C . ALA B 1 139 ? -31.109 22.922 0.67 1 43.19 139 ALA B C 1
ATOM 2141 O O . ALA B 1 139 ? -31.594 23.266 -0.41 1 43.19 139 ALA B O 1
ATOM 2142 N N . PRO B 1 140 ? -31.75 23.141 1.73 1 40.72 140 PRO B N 1
ATOM 2143 C CA . PRO B 1 140 ? -32.844 24.125 1.742 1 40.72 140 PRO B CA 1
ATOM 2144 C C . PRO B 1 140 ? -32.438 25.453 1.114 1 40.72 140 PRO B C 1
ATOM 2146 O O . PRO B 1 140 ? -31.328 25.953 1.374 1 40.72 140 PRO B O 1
ATOM 2149 N N . GLN B 1 141 ? -32.844 25.812 -0.046 1 45.38 141 GLN B N 1
ATOM 2150 C CA . GLN B 1 141 ? -32.656 27.109 -0.707 1 45.38 141 GLN B CA 1
ATOM 2151 C C . GLN B 1 141 ? -32.875 28.266 0.275 1 45.38 141 GLN B C 1
ATOM 2153 O O . GLN B 1 141 ? -33.812 28.25 1.068 1 45.38 141 GLN B O 1
ATOM 2158 N N . PRO B 1 142 ? -31.797 28.938 0.66 1 41.62 142 PRO B N 1
ATOM 2159 C CA . PRO B 1 142 ? -32 30.109 1.531 1 41.62 142 PRO B CA 1
ATOM 2160 C C . PRO B 1 142 ? -33.281 30.891 1.179 1 41.62 142 PRO B C 1
ATOM 2162 O O . PRO B 1 142 ? -33.562 31.109 -0.001 1 41.62 142 PRO B O 1
ATOM 2165 N N . ALA B 1 143 ? -34.312 31.031 2.023 1 44.28 143 ALA B N 1
ATOM 2166 C CA . ALA B 1 143 ? -35.531 31.812 1.868 1 44.28 143 ALA B CA 1
ATOM 2167 C C . ALA B 1 143 ? -35.219 33.188 1.282 1 44.28 143 ALA B C 1
ATOM 2169 O O . ALA B 1 143 ? -34.312 33.906 1.766 1 44.28 143 ALA B O 1
ATOM 2170 N N . ALA B 1 144 ? -35.438 33.469 0.02 1 44.34 144 ALA B N 1
ATOM 2171 C CA . ALA B 1 144 ? -35.438 34.812 -0.568 1 44.34 144 ALA B CA 1
ATOM 2172 C C . ALA B 1 144 ? -36 35.844 0.418 1 44.34 144 ALA B C 1
ATOM 2174 O O . ALA B 1 144 ? -37.094 35.656 0.955 1 44.34 144 ALA B O 1
ATOM 2175 N N . ALA B 1 145 ? -35.125 36.531 1.134 1 43.47 145 ALA B N 1
ATOM 2176 C CA . ALA B 1 145 ? -35.531 37.719 1.894 1 43.47 145 ALA B CA 1
ATOM 2177 C C . ALA B 1 145 ? -36.594 38.5 1.135 1 43.47 145 ALA B C 1
ATOM 2179 O O . ALA B 1 145 ? -36.375 38.938 -0.003 1 43.47 145 ALA B O 1
ATOM 2180 N N . ALA B 1 146 ? -37.906 38.438 1.46 1 37.69 146 ALA B N 1
ATOM 2181 C CA . ALA B 1 146 ? -38.844 39.469 1.104 1 37.69 146 ALA B CA 1
ATOM 2182 C C . ALA B 1 146 ? -38.469 40.812 1.761 1 37.69 146 ALA B C 1
ATOM 2184 O O . ALA B 1 146 ? -37.969 40.812 2.879 1 37.69 146 ALA B O 1
#

Solvent-accessible surface area (backbone atoms only — not comparable to full-atom values): 15220 Å² total; per-residue (Å²): 133,81,77,68,74,73,67,73,71,73,76,78,70,86,71,82,77,51,70,68,56,50,52,45,50,55,51,39,27,50,36,27,31,53,26,14,46,51,33,20,67,77,33,59,78,41,73,88,52,57,63,50,29,50,47,17,48,49,31,24,52,52,16,49,54,49,39,36,45,74,68,61,39,72,68,31,55,53,32,37,24,32,55,78,34,71,66,44,32,22,53,47,30,33,53,50,8,48,52,21,42,72,33,38,91,80,19,66,44,20,24,53,34,8,50,49,24,32,52,43,16,50,47,51,54,47,49,57,56,49,51,46,45,52,52,62,65,64,49,78,72,78,75,77,84,126,133,81,75,66,73,74,67,74,73,73,77,78,69,85,71,81,76,53,70,68,56,49,52,46,50,54,50,39,25,51,36,27,30,52,25,14,47,52,32,20,67,76,32,59,79,42,73,88,52,57,63,52,29,51,46,16,47,48,30,24,54,52,15,49,54,49,40,37,46,73,67,61,39,72,66,30,54,53,33,35,24,33,56,77,34,71,66,44,32,21,53,46,31,33,52,51,8,49,51,20,41,71,32,37,90,82,20,66,44,20,25,52,35,9,50,49,25,30,51,44,16,49,47,51,53,47,48,57,55,51,49,44,45,52,50,61,66,61,48,76,72,77,77,76,81,124

Sequence (292 aa):
MNVGNAAAAPAAAPQERSRVVRILVLVDCAVLVIFGFIAFIGNLLNFFDLTVPVLAIYMCIFGLVLTSCEMNLAASKTYFGALHEWLGEAVFMIFVGTLGVAIWTASLFGLIGGFYSIVVGAAVIVDQFAFGRRFLNNAPQPAAAAMNVGNAAAAPAAAPQERSRVVRILVLVDCAVLVIFGFIAFIGNLLNFFDLTVPVLAIYMCIFGLVLTSCEMNLAASKTYFGALHEWLGEAVFMIFVGTLGVAIWTASLFGLIGGFYSIVVGAAVIVDQFAFGRRFLNNAPQPAAAA

Nearest PDB structures (foldseek):
  1yo7-assembly2_B  TM=5.338E-01  e=6.316E+00  Escherichia coli
  2rld-assembly1_B  TM=5.364E-01  e=6.641E+00  Bacteroides thetaiotaomicron VPI-5482
  2rld-assembly1_D  TM=4.972E-01  e=8.535E+00  Bacteroides thetaiotaomicron VPI-5482
  2rld-assembly1_E  TM=4.557E-01  e=8.117E+00  Bacteroides thetaiotaomicron VPI-5482
  1yo7-assembly2_B  TM=5.153E-01  e=6.253E+00  Escherichia coli

pLDDT: mean 82.13, std 20.8, range [31.67, 98.75]

InterPro domains:
  IPR013714 Golgi apparatus membrane protein TVP15 [PF08507] (21-129)
  IPR013714 Golgi apparatus membrane protein TVP15 [PTHR28128] (24-132)

Radius of gyration: 23.32 Å; Cα contacts (8 Å, |Δi|>4): 359; chains: 2; bounding box: 83×71×69 Å

Foldseek 3Di:
DPPPPPPPPPPPPQDDFDPVLLVLLVVLLVLLQVLLVVQQVQCVPVVVDCLRNVLSVVSNVLSVLLVCVSVPPVVNCVPPVLCVGLLSVLVSLLVNLVSLCVCVVRGVSSNVSSVSSNVSSVVSVCRRVVVVVVCVVPVPDPPPDD/DPPPPPPPPPPPDQDDFDPVLLVLLVVLLVLLQVLLVVQQVQCVPVVVDCLRNVLSVVSNVLSVLLVCVSVPPVVSCVPPVLCVGLLSVLVSLLVNLVSLCVCVVRGVSSNVSSVSSNVSSVVSVCRRVVVVVVCVVPVPDPPPDD

Secondary structure (DSSP, 8-state):
--------------PPPPHHHHHHHHHHHHHHHHHHHHHHHHTTT-TT-THHHHHHHHHHHHHHHHHHHHTT-HHHHHH-GGGGSHHHHHHHHHHHHHHHHHTTTT-HHHHHHHHHHHHHHHHHHHHHHHHHHHHHHSS-------/--------------PPPPHHHHHHHHHHHHHHHHHHHHHHHHTTT-TT-THHHHHHHHHHHHHHHHHHHHTT-HHHHHH-GGGGSHHHHHHHHHHHHHHHHHTTTT-HHHHHHHHHHHHHHHHHHHHHHHHHHHHHHSS-------